Protein AF-A0A2P6W964-F1 (afdb_monomer)

Solvent-accessible surface area (backbone atoms only — not comparable to full-atom values): 14198 Å² total; per-residue (Å²): 137,86,79,84,77,81,80,78,82,79,74,55,67,74,56,48,31,50,53,52,47,50,47,45,50,54,47,25,65,76,62,70,59,80,57,89,77,54,45,69,41,68,36,82,82,47,58,72,90,39,41,62,46,65,44,69,51,98,89,35,81,79,58,38,33,42,33,34,16,68,45,33,78,74,48,56,69,71,51,39,47,53,50,42,45,38,39,50,50,47,49,29,36,70,64,74,40,47,54,60,47,38,38,75,55,20,66,30,47,76,69,56,41,57,55,48,56,72,29,36,43,81,90,41,59,63,40,32,53,6,48,38,45,44,54,40,41,63,78,48,79,66,90,70,93,75,83,60,72,66,38,19,54,55,38,50,54,51,41,46,75,72,69,50,56,66,68,75,39,58,42,50,60,59,66,60,58,48,50,49,53,52,52,36,57,65,44,60,78,48,72,51,74,59,93,56,32,27,36,39,32,28,36,46,88,93,36,81,47,77,49,77,38,78,79,35,53,76,67,47,56,51,45,55,60,51,56,49,64,37,77,66,46,44,50,52,48,52,50,49,51,60,52,52,61,58,69,74,73,118

Radius of gyration: 22.17 Å; Cα contacts (8 Å, |Δi|>4): 295; chains: 1; bounding box: 62×43×63 Å

Secondary structure (DSSP, 8-state):
------------HHHHHHHHHHHHHHHHHHTT---TT-EEEE-TTS-TT--EEEE--TT-SS--EEEE-HHHHHS-HHHHHHHHHHHHHHHHHHHT-HHHHHHHHH---HHHHHHHHHH--TT-HHHHHHHHHHHHHHHS----S-S-HHHHHHHHHHHHHHT--HHHHT---HHHHHHHHHHHHT-EEEEEEETTEEEEEEEETTEEEEEEEET--HHHHHHHHHHTTSHHHHHHHHHHHHHHHHHT--

Nearest PDB structures (foldseek):
  8yax-assembly1_B  TM=6.215E-01  e=8.176E+00  Severe acute respiratory syndrome coronavirus 2
  3qtt-assembly1_A  TM=2.183E-01  e=2.083E+00  Francisella tularensis subsp. tularensis

Foldseek 3Di:
DDDDDPPPPDDDQVVVQVVLVVLLVVLCVVQVLPCPQEAEGEDQPPDLLDAWDWDDPPVDLSHIYIYGYPNLVVDDPLLVNLSSQLNSCLNCLSNVNNLVSLCPFAVADPVVSVLLNVLSPVVNVLSNQLSSCCLSCLVPVDDPPHGDVVSVVVNVVVCVVVPDDVNNRRHGPVVVVLCVQVVLVPQWPDWDDDDQWIWTWGGHPNHIDIDIDGNDYPVVVVVVSVVCVDPVNVVVVVVVVVVVVVVVVD

pLDDT: mean 73.01, std 19.16, range [28.19, 95.69]

Sequence (250 aa):
MFGSHSFGFQLEPDVREAVAREKLSEVSEEYGLDLDDVNIEFDSSLPYNVLGRTSVPRYSHDEITVSVGDKFFEMGDRQQYKTMLHECIHVKQFRDEIDEWLEDEFNASNEFIREVEKSSNPLYRKDIEGITEVLTDTILPFDVGTGYPYEKRRKDAELEAKGFDVESELVQDIEDEFDKLVGNYKNIYSSFEIGSLYIENGEFDGKDYLAIVPDGGESSVNEYLTEISSEEDYTDFLEARKSSSEKYLT

Mean predicted aligned error: 14.75 Å

Structure (mmCIF, N/CA/C/O backbone):
data_AF-A0A2P6W964-F1
#
_entry.id   AF-A0A2P6W964-F1
#
loop_
_atom_site.group_PDB
_atom_site.id
_atom_site.type_symbol
_atom_site.label_atom_id
_atom_site.label_alt_id
_atom_site.label_comp_id
_atom_site.label_asym_id
_atom_site.label_entity_id
_atom_site.label_seq_id
_atom_site.pdbx_PDB_ins_code
_atom_site.Cartn_x
_atom_site.Cartn_y
_atom_site.Cartn_z
_atom_site.occupancy
_atom_site.B_iso_or_equiv
_atom_site.auth_seq_id
_atom_site.auth_comp_id
_atom_site.auth_asym_id
_atom_site.auth_atom_id
_atom_site.pdbx_PDB_model_num
ATOM 1 N N . MET A 1 1 ? 45.966 10.122 -7.051 1.00 35.09 1 MET A N 1
ATOM 2 C CA . MET A 1 1 ? 44.557 10.301 -7.453 1.00 35.09 1 MET A CA 1
ATOM 3 C C . MET A 1 1 ? 43.967 8.916 -7.614 1.00 35.09 1 MET A C 1
ATOM 5 O O . MET A 1 1 ? 44.288 8.252 -8.588 1.00 35.09 1 MET A O 1
ATOM 9 N N . PHE A 1 2 ? 43.219 8.444 -6.621 1.00 33.00 2 PHE A N 1
ATOM 10 C CA . PHE A 1 2 ? 42.450 7.208 -6.738 1.00 33.00 2 PHE A CA 1
ATOM 11 C C . PHE A 1 2 ? 41.071 7.597 -7.262 1.00 33.00 2 PHE A C 1
ATOM 13 O O . PHE A 1 2 ? 40.335 8.302 -6.579 1.00 33.00 2 PHE A O 1
ATOM 20 N N . GLY A 1 3 ? 40.777 7.233 -8.509 1.00 28.19 3 GLY A N 1
ATOM 21 C CA . GLY A 1 3 ? 39.440 7.369 -9.071 1.00 28.19 3 GLY A CA 1
ATOM 22 C C . GLY A 1 3 ? 38.586 6.212 -8.573 1.00 28.19 3 GLY A C 1
ATOM 23 O O . GLY A 1 3 ? 38.860 5.064 -8.912 1.00 28.19 3 GLY A O 1
ATOM 24 N N . SER A 1 4 ? 37.571 6.511 -7.770 1.00 34.62 4 SER A N 1
ATOM 25 C CA . SER A 1 4 ? 36.509 5.580 -7.401 1.00 34.62 4 SER A CA 1
ATOM 26 C C . SER A 1 4 ? 35.737 5.184 -8.660 1.00 34.62 4 SER A C 1
ATOM 28 O O . SER A 1 4 ? 34.968 5.981 -9.195 1.00 34.62 4 SER A O 1
ATOM 30 N N . HIS A 1 5 ? 35.972 3.977 -9.169 1.00 33.31 5 HIS A N 1
ATOM 31 C CA . HIS A 1 5 ? 35.078 3.360 -10.142 1.00 33.31 5 HIS A CA 1
ATOM 32 C C . HIS A 1 5 ? 33.914 2.760 -9.355 1.00 33.31 5 HIS A C 1
ATOM 34 O O . HIS A 1 5 ? 34.066 1.728 -8.706 1.00 33.31 5 HIS A O 1
ATOM 40 N N . SER A 1 6 ? 32.778 3.455 -9.368 1.00 33.75 6 SER A N 1
ATOM 41 C CA . SER A 1 6 ? 31.486 2.852 -9.054 1.00 33.75 6 SER A CA 1
ATOM 42 C C . SER A 1 6 ? 31.217 1.797 -10.128 1.00 33.75 6 SER A C 1
ATOM 44 O O . SER A 1 6 ? 31.004 2.135 -11.292 1.00 33.75 6 SER A O 1
ATOM 46 N N . PHE A 1 7 ? 31.327 0.521 -9.766 1.00 38.38 7 PHE A N 1
ATOM 47 C CA . PHE A 1 7 ? 30.805 -0.570 -10.580 1.00 38.38 7 PHE A CA 1
ATOM 48 C C . PHE A 1 7 ? 29.292 -0.609 -10.357 1.00 38.38 7 PHE A C 1
ATOM 50 O O . PHE A 1 7 ? 28.814 -1.274 -9.444 1.00 38.38 7 PHE A O 1
ATOM 57 N N . GLY A 1 8 ? 28.544 0.137 -11.170 1.00 37.12 8 GLY A N 1
ATOM 58 C CA . GLY A 1 8 ? 27.110 -0.088 -11.311 1.00 37.12 8 GLY A CA 1
ATOM 59 C C . GLY A 1 8 ? 26.910 -1.409 -12.044 1.00 37.12 8 GLY A C 1
ATOM 60 O O . GLY A 1 8 ? 27.092 -1.468 -13.258 1.00 37.12 8 GLY A O 1
ATOM 61 N N . PHE A 1 9 ? 26.615 -2.482 -11.312 1.00 48.91 9 PHE A N 1
ATOM 62 C CA . PHE A 1 9 ? 26.139 -3.721 -11.917 1.00 48.91 9 PHE A CA 1
ATOM 63 C C . PHE A 1 9 ? 24.737 -3.452 -12.466 1.00 48.91 9 PHE A C 1
ATOM 65 O O . PHE A 1 9 ? 23.778 -3.327 -11.709 1.00 48.91 9 PHE A O 1
ATOM 72 N N . GLN A 1 10 ? 24.626 -3.308 -13.783 1.00 55.84 10 GLN A N 1
ATOM 73 C CA . GLN A 1 10 ? 23.334 -3.258 -14.450 1.00 55.84 10 GLN A CA 1
ATOM 74 C C . GLN A 1 10 ? 22.835 -4.701 -14.566 1.00 55.84 10 GLN A C 1
ATOM 76 O O . GLN A 1 10 ? 23.483 -5.527 -15.206 1.00 55.84 10 GLN A O 1
ATOM 81 N N . LEU A 1 11 ? 21.748 -5.022 -13.866 1.00 60.12 11 LEU A N 1
ATOM 82 C CA . LEU A 1 11 ? 21.114 -6.336 -13.952 1.00 60.12 11 LEU A CA 1
ATOM 83 C C . LEU A 1 11 ? 20.487 -6.516 -15.341 1.00 60.12 11 LEU A C 1
ATOM 85 O O . LEU A 1 11 ? 19.929 -5.570 -15.900 1.00 60.12 11 LEU A O 1
ATOM 89 N N . GLU A 1 12 ? 20.571 -7.733 -15.875 1.00 73.62 12 GLU A N 1
ATOM 90 C CA . GLU A 1 12 ? 19.860 -8.113 -17.098 1.00 73.62 12 GLU A CA 1
ATOM 91 C C . GLU A 1 12 ? 18.332 -8.024 -16.874 1.00 73.62 12 GLU A C 1
ATOM 93 O O . GLU A 1 12 ? 17.880 -8.266 -15.748 1.00 73.62 12 GLU A O 1
ATOM 98 N N . PRO A 1 13 ? 17.524 -7.701 -17.904 1.00 70.75 13 PRO A N 1
ATOM 99 C CA . PRO A 1 13 ? 16.070 -7.528 -17.779 1.00 70.75 13 PRO A CA 1
ATOM 100 C C . PRO A 1 13 ? 15.353 -8.692 -17.080 1.00 70.75 13 PRO A C 1
ATOM 102 O O . PRO A 1 13 ? 14.609 -8.460 -16.134 1.00 70.75 13 PRO A O 1
ATOM 105 N N . ASP A 1 14 ? 15.669 -9.936 -17.447 1.00 77.56 14 ASP A N 1
ATOM 106 C CA . ASP A 1 14 ? 15.055 -11.132 -16.850 1.00 77.56 14 ASP A CA 1
ATOM 107 C C . ASP A 1 14 ? 15.342 -11.252 -15.339 1.00 77.56 14 ASP A C 1
ATOM 109 O O . ASP A 1 14 ? 14.519 -11.743 -14.569 1.00 77.56 14 ASP A O 1
ATOM 113 N N . VAL A 1 15 ? 16.512 -10.779 -14.889 1.00 84.56 15 VAL A N 1
ATOM 114 C CA . VAL A 1 15 ? 16.877 -10.770 -13.462 1.00 84.56 15 VAL A CA 1
ATOM 115 C C . VAL A 1 15 ? 16.119 -9.671 -12.722 1.00 84.56 15 VAL A C 1
ATOM 117 O O . VAL A 1 15 ? 15.684 -9.876 -11.594 1.00 84.56 15 VAL A O 1
ATOM 120 N N . ARG A 1 16 ? 15.935 -8.510 -13.355 1.00 85.25 16 ARG A N 1
ATOM 121 C CA . ARG A 1 16 ? 15.155 -7.397 -12.795 1.00 85.25 16 ARG A CA 1
ATOM 122 C C . ARG A 1 16 ? 13.692 -7.767 -12.616 1.00 85.25 16 ARG A C 1
ATOM 124 O O . ARG A 1 16 ? 13.126 -7.488 -11.566 1.00 85.25 16 ARG A O 1
ATOM 131 N N . GLU A 1 17 ? 13.105 -8.433 -13.602 1.00 87.19 17 GLU A N 1
ATOM 132 C CA . GLU A 1 17 ? 11.738 -8.943 -13.502 1.00 87.19 17 GLU A CA 1
ATOM 133 C C . GLU A 1 17 ? 11.598 -9.987 -12.395 1.00 87.19 17 GLU A C 1
ATOM 135 O O . GLU A 1 17 ? 10.629 -9.939 -11.643 1.00 87.19 17 GLU A O 1
ATOM 140 N N . ALA A 1 18 ? 12.579 -10.882 -12.235 1.00 86.75 18 ALA A N 1
ATOM 141 C CA . ALA A 1 18 ? 12.581 -11.847 -11.139 1.00 86.75 18 ALA A CA 1
ATOM 142 C C . ALA A 1 18 ? 12.627 -11.165 -9.760 1.00 86.75 18 ALA A C 1
ATOM 144 O O . ALA A 1 18 ? 11.821 -11.501 -8.900 1.00 86.75 18 ALA A O 1
ATOM 145 N N . VAL A 1 19 ? 13.505 -10.171 -9.572 1.00 87.12 19 VAL A N 1
ATOM 146 C CA . VAL A 1 19 ? 13.596 -9.390 -8.321 1.00 87.12 19 VAL A CA 1
ATOM 147 C C . VAL A 1 19 ? 12.302 -8.621 -8.047 1.00 87.12 19 VAL A C 1
ATOM 149 O O . VAL A 1 19 ? 11.821 -8.590 -6.918 1.00 87.12 19 VAL A O 1
ATOM 152 N N . ALA A 1 20 ? 11.715 -8.005 -9.073 1.00 89.69 20 ALA A N 1
ATOM 153 C CA . ALA A 1 20 ? 10.451 -7.293 -8.930 1.00 89.69 20 ALA A CA 1
ATOM 154 C C . ALA A 1 20 ? 9.313 -8.254 -8.546 1.00 89.69 20 ALA A C 1
ATOM 156 O O . ALA A 1 20 ? 8.517 -7.936 -7.668 1.00 89.69 20 ALA A O 1
ATOM 157 N N . ARG A 1 21 ? 9.272 -9.448 -9.152 1.00 91.62 21 ARG A N 1
ATOM 158 C CA . ARG A 1 21 ? 8.294 -10.497 -8.840 1.00 91.62 21 ARG A CA 1
ATOM 159 C C . ARG A 1 21 ? 8.455 -11.052 -7.428 1.00 91.62 21 ARG A C 1
ATOM 161 O O . ARG A 1 21 ? 7.454 -11.268 -6.762 1.00 91.62 21 ARG A O 1
ATOM 168 N N . GLU A 1 22 ? 9.687 -11.252 -6.971 1.00 88.94 22 GLU A N 1
ATOM 169 C CA . GLU A 1 22 ? 9.973 -11.634 -5.584 1.00 88.94 22 GLU A CA 1
ATOM 170 C C . GLU A 1 22 ? 9.447 -10.568 -4.617 1.00 88.94 22 GLU A C 1
ATOM 172 O O . GLU A 1 22 ? 8.697 -10.890 -3.703 1.00 88.94 22 GLU A O 1
ATOM 177 N N . LYS A 1 23 ? 9.723 -9.285 -4.888 1.00 90.06 23 LYS A N 1
ATOM 178 C CA . LYS A 1 23 ? 9.223 -8.177 -4.062 1.00 90.06 23 LYS A CA 1
ATOM 179 C C . LYS A 1 23 ? 7.693 -8.089 -4.045 1.00 90.06 23 LYS A C 1
ATOM 181 O O . LYS A 1 23 ? 7.122 -7.781 -3.006 1.00 90.06 23 LYS A O 1
ATOM 186 N N . LEU A 1 24 ? 7.042 -8.344 -5.183 1.00 93.00 24 LEU A N 1
ATOM 187 C CA . LEU A 1 24 ? 5.583 -8.424 -5.281 1.00 93.00 24 LEU A CA 1
ATOM 188 C C . LEU A 1 24 ? 5.034 -9.564 -4.414 1.00 93.00 24 LEU A C 1
ATOM 190 O O . LEU A 1 24 ? 4.089 -9.330 -3.673 1.00 93.00 24 LEU A O 1
ATOM 194 N N . SER A 1 25 ? 5.639 -10.756 -4.480 1.00 90.06 25 SER A N 1
ATOM 195 C CA . SER A 1 25 ? 5.246 -11.918 -3.664 1.00 90.06 25 SER A CA 1
ATOM 196 C C . SER A 1 25 ? 5.378 -11.615 -2.176 1.00 90.06 25 SER A C 1
ATOM 198 O O . SER A 1 25 ? 4.418 -11.785 -1.440 1.00 90.06 25 SER A O 1
ATOM 200 N N . GLU A 1 26 ? 6.530 -11.085 -1.747 1.00 87.56 26 GLU A N 1
ATOM 201 C CA . GLU A 1 26 ? 6.779 -10.728 -0.344 1.00 87.56 26 GLU A CA 1
ATOM 202 C C . GLU A 1 26 ? 5.720 -9.755 0.193 1.00 87.56 26 GLU A C 1
ATOM 204 O O . GLU A 1 26 ? 5.122 -10.006 1.233 1.00 87.56 26 GLU A O 1
ATOM 209 N N . VAL A 1 27 ? 5.456 -8.667 -0.540 1.00 89.62 27 VAL A N 1
ATOM 210 C CA . VAL A 1 27 ? 4.445 -7.669 -0.155 1.00 89.62 27 VAL A CA 1
ATOM 211 C C . VAL A 1 27 ? 3.042 -8.266 -0.181 1.00 89.62 27 VAL A C 1
ATOM 213 O O . VAL A 1 27 ? 2.247 -8.013 0.720 1.00 89.62 27 VAL A O 1
ATOM 216 N N . SER A 1 28 ? 2.723 -9.056 -1.206 1.00 90.75 28 SER A N 1
ATOM 217 C CA . SER A 1 28 ? 1.404 -9.669 -1.336 1.00 90.75 28 SER A CA 1
ATOM 218 C C . SER A 1 28 ? 1.117 -10.653 -0.207 1.00 90.75 28 SER A C 1
ATOM 220 O O . SER A 1 28 ? -0.014 -10.705 0.264 1.00 90.75 28 SER A O 1
ATOM 222 N N . GLU A 1 29 ? 2.117 -11.424 0.216 1.00 88.81 29 GLU A N 1
ATOM 223 C CA . GLU A 1 29 ? 2.016 -12.370 1.328 1.00 88.81 29 GLU A CA 1
ATOM 224 C C . GLU A 1 29 ? 1.945 -11.655 2.683 1.00 88.81 29 GLU A C 1
ATOM 226 O O . GLU A 1 29 ? 1.166 -12.060 3.540 1.00 88.81 29 GLU A O 1
ATOM 231 N N . GLU A 1 30 ? 2.736 -10.596 2.890 1.00 85.19 30 GLU A N 1
ATOM 232 C CA . GLU A 1 30 ? 2.778 -9.873 4.169 1.00 85.19 30 GLU A CA 1
ATOM 233 C C . GLU A 1 30 ? 1.468 -9.139 4.481 1.00 85.19 30 GLU A C 1
ATOM 235 O O . GLU A 1 30 ? 1.083 -9.077 5.647 1.00 85.19 30 GLU A O 1
ATOM 240 N N . TYR A 1 31 ? 0.789 -8.618 3.455 1.00 86.94 31 TYR A N 1
ATOM 241 C CA . TYR A 1 31 ? -0.432 -7.816 3.597 1.00 86.94 31 TYR A CA 1
ATOM 242 C C . TYR A 1 31 ? -1.681 -8.485 3.008 1.00 86.94 31 TYR A C 1
ATOM 244 O O . TYR A 1 31 ? -2.618 -7.772 2.662 1.00 86.94 31 TYR A O 1
ATOM 252 N N . GLY A 1 32 ? -1.676 -9.805 2.794 1.00 88.88 32 GLY A N 1
ATOM 253 C CA . GLY A 1 32 ? -2.867 -10.551 2.355 1.00 88.88 32 GLY A CA 1
ATOM 254 C C . GLY A 1 32 ? -3.504 -10.049 1.050 1.00 88.88 32 GLY A C 1
ATOM 255 O O . GLY A 1 32 ? -4.718 -10.083 0.871 1.00 88.88 32 GLY A O 1
ATOM 256 N N . LEU A 1 33 ? -2.701 -9.547 0.107 1.00 89.69 33 LEU A N 1
ATOM 257 C CA . LEU A 1 33 ? -3.225 -8.894 -1.100 1.00 89.69 33 LEU A CA 1
ATOM 258 C C . LEU A 1 33 ? -3.674 -9.883 -2.195 1.00 89.69 33 LEU A C 1
ATOM 260 O O . LEU A 1 33 ? -4.376 -9.465 -3.111 1.00 89.69 33 LEU A O 1
ATOM 264 N N . ASP A 1 34 ? -3.284 -11.160 -2.135 1.00 88.38 34 ASP A N 1
ATOM 265 C CA . ASP A 1 34 ? -3.624 -12.203 -3.129 1.00 88.38 34 ASP A CA 1
ATOM 266 C C . ASP A 1 34 ? -3.428 -11.760 -4.603 1.00 88.38 34 ASP A C 1
ATOM 268 O O . ASP A 1 34 ? -4.375 -11.639 -5.383 1.00 88.38 34 ASP A O 1
ATOM 272 N N . LEU A 1 35 ? -2.182 -11.437 -4.985 1.00 89.62 35 LEU A N 1
ATOM 273 C CA . LEU A 1 35 ? -1.830 -10.847 -6.292 1.00 89.62 35 LEU A CA 1
ATOM 274 C C . LEU A 1 35 ? -1.067 -11.798 -7.235 1.00 89.62 35 LEU A C 1
ATOM 276 O O . LEU A 1 35 ? -0.319 -11.345 -8.108 1.00 89.62 35 LEU A O 1
ATOM 280 N N . ASP A 1 36 ? -1.266 -13.111 -7.101 1.00 84.56 36 ASP A N 1
ATOM 281 C CA . ASP A 1 36 ? -0.575 -14.148 -7.891 1.00 84.56 36 ASP A CA 1
ATOM 282 C C . ASP A 1 36 ? -0.808 -14.040 -9.410 1.00 84.56 36 ASP A C 1
ATOM 284 O O . ASP A 1 36 ? -0.001 -14.504 -10.225 1.00 84.56 36 ASP A O 1
ATOM 288 N N . ASP A 1 37 ? -1.925 -13.437 -9.806 1.00 87.56 37 ASP A N 1
ATOM 289 C CA . ASP A 1 37 ? -2.366 -13.287 -11.189 1.00 87.56 37 ASP A CA 1
ATOM 290 C C . ASP A 1 37 ? -1.943 -11.950 -11.831 1.00 87.56 37 ASP A C 1
ATOM 292 O O . ASP A 1 37 ? -2.166 -11.738 -13.027 1.00 87.56 37 ASP A O 1
ATOM 296 N N . VAL A 1 38 ? -1.297 -11.058 -11.073 1.00 90.25 38 VAL A N 1
ATOM 297 C CA . VAL A 1 38 ? -0.831 -9.756 -11.562 1.00 90.25 38 VAL A CA 1
ATOM 298 C C . VAL A 1 38 ? 0.402 -9.920 -12.450 1.00 90.25 38 VAL A C 1
ATOM 300 O O . VAL A 1 38 ? 1.384 -10.598 -12.126 1.00 90.25 38 VAL A O 1
ATOM 303 N N . ASN A 1 39 ? 0.389 -9.238 -13.596 1.00 91.06 39 ASN A N 1
ATOM 304 C CA . ASN A 1 39 ? 1.562 -9.177 -14.456 1.00 91.06 39 ASN A CA 1
ATOM 305 C C . ASN A 1 39 ? 2.577 -8.196 -13.872 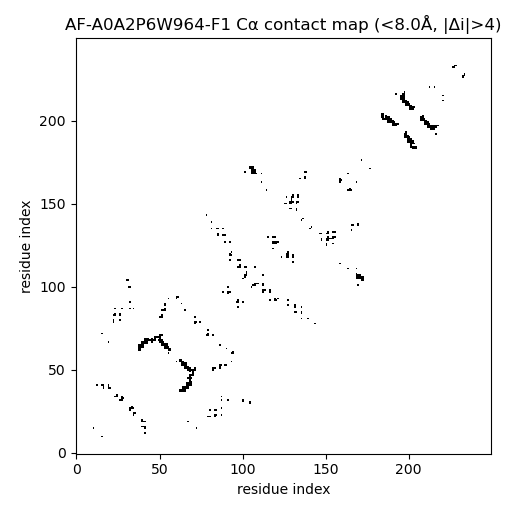1.00 91.06 39 ASN A C 1
ATOM 307 O O . ASN A 1 39 ? 2.239 -7.056 -13.564 1.00 91.06 39 ASN A O 1
ATOM 311 N N . ILE A 1 40 ? 3.838 -8.608 -13.796 1.00 91.69 40 ILE A N 1
ATOM 312 C CA . ILE A 1 40 ? 4.941 -7.732 -13.413 1.00 91.69 40 ILE A CA 1
ATOM 313 C C . ILE A 1 40 ? 5.988 -7.713 -14.513 1.00 91.69 40 ILE A C 1
ATOM 315 O O . ILE A 1 40 ? 6.351 -8.763 -15.048 1.00 91.69 40 ILE A O 1
ATOM 319 N N . GLU A 1 41 ? 6.444 -6.515 -14.860 1.00 92.75 41 GLU A N 1
ATOM 320 C CA . GLU A 1 41 ? 7.398 -6.301 -15.944 1.00 92.75 41 GLU A CA 1
ATOM 321 C C . GLU A 1 41 ? 8.405 -5.203 -15.603 1.00 92.75 41 GLU A C 1
ATOM 323 O O . GLU A 1 41 ? 8.131 -4.272 -14.836 1.00 92.75 41 GLU A O 1
ATOM 328 N N . PHE A 1 42 ? 9.574 -5.284 -16.231 1.00 91.50 42 PHE A N 1
ATOM 329 C CA . PHE A 1 42 ? 10.530 -4.190 -16.245 1.00 91.50 42 PHE A CA 1
ATOM 330 C C . PHE A 1 42 ? 10.277 -3.294 -17.467 1.00 91.50 42 PHE A C 1
ATOM 332 O O . PHE A 1 42 ? 10.424 -3.727 -18.609 1.00 91.50 42 PHE A O 1
ATOM 339 N N . ASP A 1 43 ? 9.956 -2.018 -17.238 1.00 90.56 43 ASP A N 1
ATOM 340 C CA . ASP A 1 43 ? 9.707 -1.036 -18.300 1.00 90.56 43 ASP A CA 1
ATOM 341 C C . ASP A 1 43 ? 10.775 0.068 -18.283 1.00 90.56 43 ASP A C 1
ATOM 343 O O . ASP A 1 43 ? 10.650 1.102 -17.619 1.00 90.56 43 ASP A O 1
ATOM 347 N N . SER A 1 44 ? 11.828 -0.115 -19.087 1.00 85.69 44 SER A N 1
ATOM 348 C CA . SER A 1 44 ? 12.894 0.884 -19.261 1.00 85.69 44 SER A CA 1
ATOM 349 C C . SER A 1 44 ? 12.431 2.177 -19.949 1.00 85.69 44 SER A C 1
ATOM 351 O O . SER A 1 44 ? 13.220 3.107 -20.109 1.00 85.69 44 SER A O 1
ATOM 353 N N . SER A 1 45 ? 11.194 2.233 -20.456 1.00 88.69 45 SER A N 1
ATOM 354 C CA . SER A 1 45 ? 10.631 3.432 -21.085 1.00 88.69 45 SER A CA 1
ATOM 355 C C . SER A 1 45 ? 9.955 4.373 -20.086 1.00 88.69 45 SER A C 1
ATOM 357 O O . SER A 1 45 ? 9.647 5.518 -20.443 1.00 88.69 45 SER A O 1
ATOM 359 N N . LEU A 1 46 ? 9.752 3.929 -18.839 1.00 85.00 46 LEU A N 1
ATOM 360 C CA . LEU A 1 46 ? 9.243 4.785 -17.777 1.00 85.00 46 LEU A CA 1
ATOM 361 C C . LEU A 1 46 ? 10.159 6.005 -17.587 1.00 85.00 46 LEU A C 1
ATOM 363 O O . LEU A 1 46 ? 11.387 5.885 -17.636 1.00 85.00 46 LEU A O 1
ATOM 367 N N . PRO A 1 47 ? 9.593 7.206 -17.360 1.00 84.19 47 PRO A N 1
ATOM 368 C CA . PRO A 1 47 ? 10.399 8.356 -16.981 1.00 84.19 47 PRO A CA 1
ATOM 369 C C . PRO A 1 47 ? 11.257 8.002 -15.767 1.00 84.19 47 PRO A C 1
ATOM 371 O O . PRO A 1 47 ? 10.754 7.415 -14.820 1.00 84.19 47 PRO A O 1
ATOM 374 N N . TYR A 1 48 ? 12.531 8.397 -15.759 1.00 75.88 48 TYR A N 1
ATOM 375 C CA . TYR A 1 48 ? 13.485 7.984 -14.718 1.00 75.88 48 TYR A CA 1
ATOM 376 C C . TYR A 1 48 ? 13.024 8.281 -13.276 1.00 75.88 48 TYR A C 1
ATOM 378 O O . TYR A 1 48 ? 13.455 7.639 -12.330 1.00 75.88 48 TYR A O 1
ATOM 386 N N . ASN A 1 49 ? 12.144 9.263 -13.071 1.00 76.06 49 ASN A N 1
ATOM 387 C CA . ASN A 1 49 ? 11.591 9.589 -11.757 1.00 76.06 49 ASN A CA 1
ATOM 388 C C . ASN A 1 49 ? 10.370 8.744 -11.345 1.00 76.06 49 ASN A C 1
ATOM 390 O O . ASN A 1 49 ? 9.891 8.933 -10.230 1.00 76.06 49 ASN A O 1
ATOM 394 N N . VAL A 1 50 ? 9.867 7.877 -12.221 1.00 79.31 50 VAL A N 1
ATOM 395 C CA . VAL A 1 50 ? 8.750 6.957 -11.985 1.00 79.31 50 VAL A CA 1
ATOM 396 C C . VAL A 1 50 ? 9.331 5.612 -11.559 1.00 79.31 50 VAL A C 1
ATOM 398 O O . VAL A 1 50 ? 10.110 5.011 -12.296 1.00 79.31 50 VAL A O 1
ATOM 401 N N . LEU A 1 51 ? 8.996 5.188 -10.341 1.00 84.88 51 LEU A N 1
ATOM 402 C CA . LEU A 1 51 ? 9.531 3.968 -9.732 1.00 84.88 51 LEU A CA 1
ATOM 403 C C . LEU A 1 51 ? 8.717 2.741 -10.143 1.00 84.88 51 LEU A C 1
ATOM 405 O O . LEU A 1 51 ? 9.284 1.750 -10.596 1.00 84.88 51 LEU A O 1
ATOM 409 N N . GLY A 1 52 ? 7.398 2.863 -10.033 1.00 86.56 52 GLY A N 1
ATOM 410 C CA . GLY A 1 52 ? 6.408 1.887 -10.449 1.00 86.56 52 GLY A CA 1
ATOM 411 C C . GLY A 1 52 ? 5.277 2.561 -11.221 1.00 86.56 52 GLY A C 1
ATOM 412 O O . GLY A 1 52 ? 5.155 3.792 -11.249 1.00 86.56 52 GLY A O 1
ATOM 413 N N . ARG A 1 53 ? 4.500 1.745 -11.927 1.00 89.88 53 ARG A N 1
ATOM 414 C CA . ARG A 1 53 ? 3.239 2.141 -12.544 1.00 89.88 53 ARG A CA 1
ATOM 415 C C . ARG A 1 53 ? 2.320 0.937 -12.647 1.00 89.88 53 ARG A C 1
ATOM 417 O O . ARG A 1 53 ? 2.570 0.039 -13.450 1.00 89.88 53 ARG A O 1
ATOM 424 N N . THR A 1 54 ? 1.182 1.024 -11.986 1.00 90.69 54 THR A N 1
ATOM 425 C CA . THR A 1 54 ? 0.068 0.105 -12.196 1.00 90.69 54 THR A CA 1
ATOM 426 C C . THR A 1 54 ? -0.772 0.551 -13.393 1.00 90.69 54 THR A C 1
ATOM 428 O O . THR A 1 54 ? -1.132 1.722 -13.539 1.00 90.69 54 THR A O 1
ATOM 431 N N . SER A 1 55 ? -1.038 -0.376 -14.311 1.00 87.31 55 SER A N 1
ATOM 432 C CA . SER A 1 55 ? -1.721 -0.121 -15.579 1.00 87.31 55 SER A CA 1
ATOM 433 C C . SER A 1 55 ? -2.844 -1.125 -15.797 1.00 87.31 55 SER A C 1
ATOM 435 O O . SER A 1 55 ? -2.625 -2.330 -15.726 1.00 87.31 55 SER A O 1
ATOM 437 N N . VAL A 1 56 ? -4.026 -0.614 -16.143 1.00 83.25 56 VAL A N 1
ATOM 438 C CA . VAL A 1 56 ? -5.189 -1.425 -16.520 1.00 83.25 56 VAL A CA 1
ATOM 439 C C . VAL A 1 56 ? -5.454 -1.247 -18.020 1.00 83.25 56 VAL A C 1
ATOM 441 O O . VAL A 1 56 ? -5.626 -0.111 -18.490 1.00 83.25 56 VAL A O 1
ATOM 444 N N . PRO A 1 57 ? -5.483 -2.325 -18.817 1.00 75.06 57 PRO A N 1
ATOM 445 C CA . PRO A 1 57 ? -5.881 -2.274 -20.212 1.00 75.06 57 PRO A CA 1
ATOM 446 C C . PRO A 1 57 ? -7.296 -1.712 -20.356 1.00 75.06 57 PRO A C 1
ATOM 448 O O . PRO A 1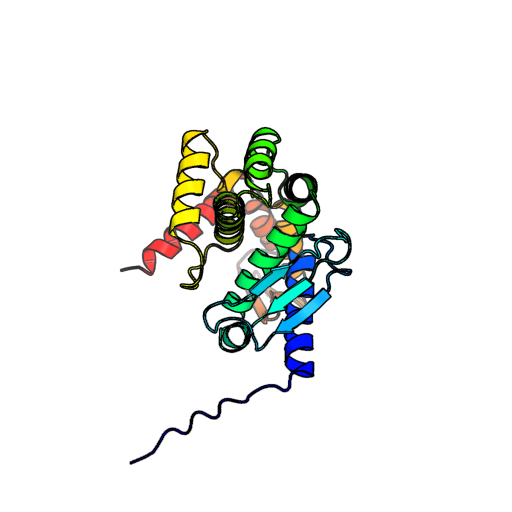 57 ? -8.226 -2.105 -19.664 1.00 75.06 57 PRO A O 1
ATOM 451 N N . ARG A 1 58 ? -7.516 -0.844 -21.351 1.00 63.12 58 ARG A N 1
ATOM 452 C CA . ARG A 1 58 ? -8.836 -0.218 -21.596 1.00 63.12 58 ARG A CA 1
ATOM 453 C C . ARG A 1 58 ? -9.997 -1.198 -21.832 1.00 63.12 58 ARG A C 1
ATOM 455 O O . ARG A 1 58 ? -11.142 -0.755 -21.864 1.00 63.12 58 ARG A O 1
ATOM 462 N N . TYR A 1 59 ? -9.711 -2.474 -22.085 1.00 57.78 59 TYR A N 1
ATOM 463 C CA . TYR A 1 59 ? -10.693 -3.487 -22.479 1.00 57.78 59 TYR A CA 1
ATOM 464 C C . TYR A 1 59 ? -10.621 -4.778 -21.648 1.00 57.78 59 TYR A C 1
ATOM 466 O O . TYR A 1 59 ? -11.340 -5.718 -21.972 1.00 57.78 59 TYR A O 1
ATOM 474 N N . SER A 1 60 ? -9.781 -4.829 -20.609 1.00 63.69 60 SER A N 1
ATOM 475 C CA . SER A 1 60 ? -9.662 -5.965 -19.691 1.00 63.69 60 SER A CA 1
ATOM 476 C C . SER A 1 60 ? -9.387 -5.421 -18.294 1.00 63.69 60 SER A C 1
ATOM 478 O O . SER A 1 60 ? -8.380 -4.742 -18.108 1.00 63.69 60 SER A O 1
ATOM 480 N N . HIS A 1 61 ? -10.296 -5.669 -17.349 1.00 58.31 61 HIS A N 1
ATOM 481 C CA . HIS A 1 61 ? -10.062 -5.363 -15.931 1.00 58.31 61 HIS A CA 1
ATOM 482 C C . HIS A 1 61 ? -9.278 -6.495 -15.247 1.00 58.31 61 HIS A C 1
ATOM 484 O O . HIS A 1 61 ? -8.709 -6.286 -14.184 1.00 58.31 61 HIS A O 1
ATOM 490 N N . ASP A 1 62 ? -9.188 -7.654 -15.907 1.00 62.41 62 ASP A N 1
ATOM 491 C CA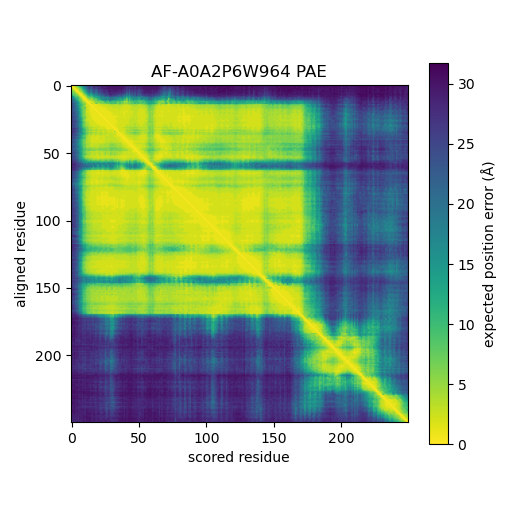 . ASP A 1 62 ? -8.597 -8.871 -15.349 1.00 62.41 62 ASP A CA 1
ATOM 492 C C . ASP A 1 62 ? -7.070 -8.908 -15.552 1.00 62.41 62 ASP A C 1
ATOM 494 O O . ASP A 1 62 ? -6.356 -9.615 -14.852 1.00 62.41 62 ASP A O 1
ATOM 498 N N . GLU A 1 63 ? -6.539 -8.132 -16.504 1.00 80.56 63 GLU A N 1
ATOM 499 C CA . GLU A 1 63 ? -5.109 -8.117 -16.838 1.00 80.56 63 GLU A CA 1
ATOM 500 C C . GLU A 1 63 ? -4.438 -6.842 -16.318 1.00 80.56 63 GLU A C 1
ATOM 502 O O . GLU A 1 63 ? -4.103 -5.948 -17.091 1.00 80.56 63 GLU A O 1
ATOM 507 N N . ILE A 1 64 ? -4.247 -6.731 -15.005 1.00 89.62 64 ILE A N 1
ATOM 508 C CA . ILE A 1 64 ? -3.506 -5.607 -14.416 1.00 89.62 64 ILE A CA 1
ATOM 509 C C . ILE A 1 64 ? -2.000 -5.868 -14.529 1.00 89.62 64 ILE A C 1
ATOM 511 O O . ILE A 1 64 ? -1.527 -6.981 -14.284 1.00 89.62 64 ILE A O 1
ATOM 515 N N . THR A 1 65 ? -1.247 -4.834 -14.907 1.00 92.19 65 THR A N 1
ATOM 516 C CA . THR A 1 65 ? 0.218 -4.881 -14.998 1.00 92.19 65 THR A CA 1
ATOM 517 C C . THR A 1 65 ? 0.851 -3.858 -14.066 1.00 92.19 65 THR A C 1
ATOM 519 O O . THR A 1 65 ? 0.547 -2.667 -14.157 1.00 92.19 65 THR A O 1
ATOM 522 N N . VAL A 1 66 ? 1.790 -4.305 -13.236 1.00 93.50 66 VAL A N 1
ATOM 523 C CA . VAL A 1 66 ? 2.718 -3.462 -12.479 1.00 93.50 66 VAL A CA 1
ATOM 524 C C . VAL A 1 66 ? 4.038 -3.388 -13.249 1.00 93.50 66 VAL A C 1
ATOM 526 O O . VAL A 1 66 ? 4.776 -4.367 -13.353 1.00 93.50 66 VAL A O 1
ATOM 529 N N . SER A 1 67 ? 4.343 -2.221 -13.814 1.00 93.06 67 SER A N 1
ATOM 530 C CA . SER A 1 67 ? 5.623 -1.964 -14.483 1.00 93.06 67 SER A CA 1
ATOM 531 C C . SER A 1 67 ? 6.587 -1.279 -13.507 1.00 93.06 67 SER A C 1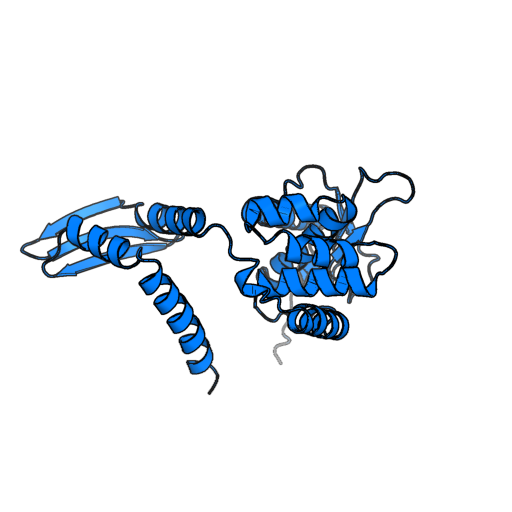
ATOM 533 O O . SER A 1 67 ? 6.225 -0.256 -12.926 1.00 93.06 67 SER A O 1
ATOM 535 N N . VAL A 1 68 ? 7.826 -1.759 -13.371 1.00 91.50 68 VAL A N 1
ATOM 536 C CA . VAL A 1 68 ? 8.884 -1.082 -12.587 1.00 91.50 68 VAL A CA 1
ATOM 537 C C . VAL A 1 68 ? 9.973 -0.494 -13.486 1.00 91.50 68 VAL A C 1
ATOM 539 O O . VAL A 1 68 ? 10.358 -1.087 -14.495 1.00 91.50 68 VAL A O 1
ATOM 542 N N . GLY A 1 69 ? 10.462 0.698 -13.139 1.00 89.44 69 GLY A N 1
ATOM 543 C CA . GLY A 1 69 ? 11.471 1.433 -13.911 1.00 89.44 69 GLY A CA 1
ATOM 544 C C . GLY A 1 69 ? 12.903 1.211 -13.416 1.00 89.44 69 GLY A C 1
ATOM 545 O O . GLY A 1 69 ? 13.132 0.613 -12.369 1.00 89.44 69 GLY A O 1
ATOM 546 N N . ASP A 1 70 ? 13.898 1.753 -14.128 1.00 86.62 70 ASP A N 1
ATOM 547 C CA . ASP A 1 70 ? 15.318 1.629 -13.741 1.00 86.62 70 ASP A CA 1
ATOM 548 C C . ASP A 1 70 ? 15.591 2.103 -12.307 1.00 86.62 70 ASP A C 1
ATOM 550 O O . ASP A 1 70 ? 16.312 1.446 -11.556 1.00 86.62 70 ASP A O 1
ATOM 554 N N . LYS A 1 71 ? 14.974 3.222 -11.912 1.00 84.75 71 LYS A N 1
ATOM 555 C CA . LYS A 1 71 ? 15.199 3.839 -10.605 1.00 84.75 71 LYS A CA 1
ATOM 556 C C . LYS A 1 71 ? 14.734 2.959 -9.443 1.00 84.75 71 LYS A C 1
ATOM 558 O O . LYS A 1 71 ? 15.324 3.063 -8.377 1.00 84.75 71 LYS A O 1
ATOM 563 N N . PHE A 1 72 ? 13.759 2.068 -9.642 1.00 86.38 72 PHE A N 1
ATOM 564 C CA . PHE A 1 72 ? 13.354 1.088 -8.627 1.00 86.38 72 PHE A CA 1
ATOM 565 C C . PHE A 1 72 ? 14.557 0.258 -8.152 1.00 86.38 72 PHE A C 1
ATOM 567 O O . PHE A 1 72 ? 14.834 0.187 -6.959 1.00 86.38 72 PHE A O 1
ATOM 574 N N . PHE A 1 73 ? 15.356 -0.256 -9.091 1.00 83.88 73 PHE A N 1
ATOM 575 C CA . PHE A 1 73 ? 16.523 -1.100 -8.801 1.00 83.88 73 PHE A CA 1
ATOM 576 C C . PHE A 1 73 ? 17.747 -0.329 -8.288 1.00 83.88 73 PHE A C 1
ATOM 578 O O . PHE A 1 73 ? 18.717 -0.937 -7.843 1.00 83.88 73 PHE A O 1
ATOM 585 N N . GLU A 1 74 ? 17.738 1.001 -8.374 1.00 82.56 74 GLU A N 1
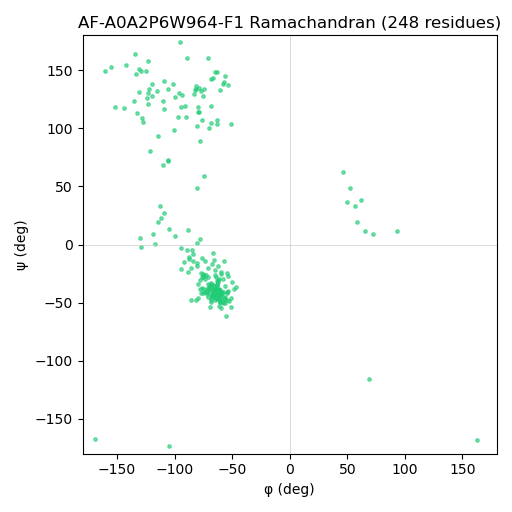ATOM 586 C CA . GLU A 1 74 ? 18.794 1.856 -7.818 1.00 82.56 74 GLU A CA 1
ATOM 587 C C . GLU A 1 74 ? 18.535 2.217 -6.347 1.00 82.56 74 GLU A C 1
ATOM 589 O O . GLU A 1 74 ? 19.420 2.746 -5.669 1.00 82.56 74 GLU A O 1
ATOM 594 N N . MET A 1 75 ? 17.323 1.958 -5.850 1.00 75.69 75 MET A N 1
ATOM 595 C CA . MET A 1 75 ? 16.924 2.235 -4.474 1.00 75.69 75 MET A CA 1
ATOM 596 C C . MET A 1 75 ? 17.225 1.050 -3.552 1.00 75.69 75 MET A C 1
ATOM 598 O O . MET A 1 75 ? 17.397 -0.078 -4.006 1.00 75.69 75 MET A O 1
ATOM 602 N N . GLY A 1 76 ? 17.288 1.311 -2.243 1.00 76.06 76 GLY A N 1
ATOM 603 C CA . GLY A 1 76 ? 17.443 0.253 -1.245 1.00 76.06 76 GLY A CA 1
ATOM 604 C C . GLY A 1 76 ? 16.180 -0.597 -1.096 1.00 76.06 76 GLY A C 1
ATOM 605 O O . GLY A 1 76 ? 15.081 -0.160 -1.439 1.00 76.06 76 GLY A O 1
ATOM 606 N N . ASP A 1 77 ? 16.334 -1.794 -0.531 1.00 77.19 77 ASP A N 1
ATOM 607 C CA . ASP A 1 77 ? 15.252 -2.782 -0.414 1.00 77.19 77 ASP A CA 1
ATOM 608 C C . ASP A 1 77 ? 13.997 -2.222 0.257 1.00 77.19 77 ASP A C 1
ATOM 610 O O . ASP A 1 77 ? 12.892 -2.460 -0.214 1.00 77.19 77 ASP A O 1
ATOM 614 N N . ARG A 1 78 ? 14.148 -1.401 1.306 1.00 77.00 78 ARG A N 1
ATOM 615 C CA . ARG A 1 78 ? 13.009 -0.770 1.997 1.00 77.00 78 ARG A CA 1
ATOM 616 C C . ARG A 1 78 ? 12.207 0.149 1.076 1.00 77.00 78 ARG A C 1
ATOM 618 O O . ARG A 1 78 ? 10.985 0.195 1.151 1.00 77.00 78 ARG A O 1
ATOM 625 N N . GLN A 1 79 ? 12.886 0.898 0.214 1.00 79.19 79 GLN A N 1
ATOM 626 C CA . GLN A 1 79 ? 12.236 1.781 -0.749 1.00 79.19 79 GLN A CA 1
ATOM 627 C C . GLN A 1 79 ? 11.549 0.998 -1.871 1.00 79.19 79 GLN A C 1
ATOM 629 O O . GLN A 1 79 ? 10.456 1.375 -2.292 1.00 79.19 79 GLN A O 1
ATOM 634 N N . GLN A 1 80 ? 12.175 -0.084 -2.338 1.00 82.50 80 GLN A N 1
ATOM 635 C CA . GLN A 1 80 ? 11.571 -1.000 -3.306 1.00 82.50 80 GLN A CA 1
ATOM 636 C C . GLN A 1 80 ? 10.307 -1.640 -2.732 1.00 82.50 80 GLN A C 1
ATOM 638 O O . GLN A 1 80 ? 9.266 -1.616 -3.376 1.00 82.50 80 GLN A O 1
ATOM 643 N N . TYR A 1 81 ? 10.383 -2.122 -1.491 1.00 84.25 81 TYR A N 1
ATOM 644 C CA . TYR A 1 81 ? 9.274 -2.724 -0.759 1.00 84.25 81 TYR A CA 1
ATOM 645 C C . TYR A 1 81 ? 8.087 -1.762 -0.628 1.00 84.25 81 TYR A C 1
ATOM 647 O O . TYR A 1 81 ? 6.975 -2.077 -1.035 1.00 84.25 81 TYR A O 1
ATOM 655 N N . LYS A 1 82 ? 8.343 -0.524 -0.185 1.00 84.19 82 LYS A N 1
ATOM 656 C CA . LYS A 1 82 ? 7.310 0.515 -0.085 1.00 84.19 82 LYS A CA 1
ATOM 657 C C . LYS A 1 82 ? 6.708 0.908 -1.434 1.00 84.19 82 LYS A C 1
ATOM 659 O O . LYS A 1 82 ? 5.502 1.095 -1.536 1.00 84.19 82 LYS A O 1
ATOM 664 N N . THR A 1 83 ? 7.539 1.019 -2.472 1.00 89.44 83 THR A N 1
ATOM 665 C CA . THR A 1 83 ? 7.049 1.275 -3.835 1.00 89.44 83 THR A CA 1
ATOM 666 C C . THR A 1 83 ? 6.149 0.136 -4.300 1.00 89.44 83 THR A C 1
ATOM 668 O O . THR A 1 83 ? 5.117 0.384 -4.907 1.00 89.44 83 THR A O 1
ATOM 671 N N . MET A 1 84 ? 6.522 -1.109 -4.007 1.00 92.81 84 MET A N 1
ATOM 672 C CA . MET A 1 84 ? 5.728 -2.266 -4.389 1.00 92.81 84 MET A CA 1
ATOM 673 C C . MET A 1 84 ? 4.381 -2.285 -3.661 1.00 92.81 84 MET A C 1
ATOM 675 O O . MET A 1 84 ? 3.365 -2.456 -4.325 1.00 92.81 84 MET A O 1
ATOM 679 N N . LEU A 1 85 ? 4.344 -2.003 -2.352 1.00 93.25 85 LEU A N 1
ATOM 680 C CA . LEU A 1 85 ? 3.086 -1.848 -1.608 1.00 93.25 85 LEU A CA 1
ATOM 681 C C . LEU A 1 85 ? 2.181 -0.774 -2.226 1.00 93.25 85 LEU A C 1
ATOM 683 O O . LEU A 1 85 ? 1.000 -1.030 -2.446 1.00 93.25 85 LEU A O 1
ATOM 687 N N . HIS A 1 86 ? 2.738 0.388 -2.579 1.00 93.94 86 HIS A N 1
ATOM 688 C CA . HIS A 1 86 ? 1.992 1.461 -3.249 1.00 93.94 86 HIS A CA 1
ATOM 689 C C . HIS A 1 86 ? 1.329 0.980 -4.544 1.00 93.94 86 HIS A C 1
ATOM 691 O O . HIS A 1 86 ? 0.148 1.232 -4.777 1.00 93.94 86 HIS A O 1
ATOM 697 N N . GLU A 1 87 ? 2.071 0.265 -5.391 1.00 94.56 87 GLU A N 1
ATOM 698 C CA . GLU A 1 87 ? 1.516 -0.283 -6.631 1.00 94.56 87 GLU A CA 1
ATOM 699 C C . GLU A 1 87 ? 0.492 -1.398 -6.366 1.00 94.56 87 GLU A C 1
ATOM 701 O O . GLU A 1 87 ? -0.531 -1.458 -7.041 1.00 94.56 87 GLU A O 1
ATOM 706 N N . CYS A 1 88 ? 0.690 -2.238 -5.348 1.00 94.88 88 CYS A N 1
ATOM 707 C CA . CYS A 1 88 ? -0.276 -3.273 -4.970 1.00 94.88 88 CYS A CA 1
ATOM 708 C C . CYS A 1 88 ? -1.611 -2.688 -4.490 1.00 94.88 88 CYS A C 1
ATOM 710 O O . CYS A 1 88 ? -2.676 -3.197 -4.841 1.00 94.88 88 CYS A O 1
ATOM 712 N N . ILE A 1 89 ? -1.576 -1.580 -3.747 1.00 95.00 89 ILE A N 1
ATOM 713 C CA . ILE A 1 89 ? -2.788 -0.865 -3.330 1.00 95.00 89 ILE A CA 1
ATOM 714 C C . ILE A 1 89 ? -3.539 -0.325 -4.556 1.00 95.00 89 ILE A C 1
ATOM 716 O O . ILE A 1 89 ? -4.764 -0.437 -4.619 1.00 95.00 89 ILE A O 1
ATOM 720 N N . HIS A 1 90 ? -2.829 0.181 -5.574 1.00 93.81 90 HIS A N 1
ATOM 721 C CA . HIS A 1 90 ? -3.456 0.544 -6.854 1.00 93.81 90 HIS A CA 1
ATOM 722 C C . HIS A 1 90 ? -4.123 -0.656 -7.529 1.00 93.81 90 HIS A C 1
ATOM 724 O O . HIS A 1 90 ? -5.208 -0.502 -8.086 1.00 93.81 90 HIS A O 1
ATOM 730 N N . VAL A 1 91 ? -3.524 -1.853 -7.472 1.00 93.00 91 VAL A N 1
ATOM 731 C CA . VAL A 1 91 ? -4.158 -3.075 -7.997 1.00 93.00 91 VAL A CA 1
ATOM 732 C C . VAL A 1 91 ? -5.503 -3.314 -7.308 1.00 93.00 91 VAL A C 1
ATOM 734 O O . VAL A 1 91 ? -6.509 -3.444 -8.005 1.00 93.00 91 VAL A O 1
ATOM 737 N N . LYS A 1 92 ? -5.555 -3.279 -5.970 1.00 93.38 92 LYS A N 1
ATOM 738 C CA . LYS A 1 92 ? -6.810 -3.439 -5.210 1.00 93.38 92 LYS A CA 1
ATOM 739 C C . LYS A 1 92 ? -7.851 -2.379 -5.555 1.00 93.38 92 LYS A C 1
ATOM 741 O O . LYS A 1 92 ? -9.010 -2.703 -5.801 1.00 93.38 92 LYS A O 1
ATOM 746 N N . GLN A 1 93 ? -7.442 -1.119 -5.676 1.00 92.31 93 GLN A N 1
ATOM 747 C CA . GLN A 1 93 ? -8.339 -0.033 -6.088 1.00 92.31 93 GLN A CA 1
ATOM 748 C C . GLN A 1 93 ? -8.875 -0.212 -7.511 1.00 92.31 93 GLN A C 1
ATOM 750 O O . GLN A 1 93 ? -10.025 0.120 -7.785 1.00 92.31 93 GLN A O 1
ATOM 755 N N . PHE A 1 94 ? -8.060 -0.724 -8.434 1.00 90.38 94 PHE A N 1
ATOM 756 C CA . PHE A 1 94 ? -8.475 -0.960 -9.815 1.00 90.38 94 PHE A CA 1
ATOM 757 C C . PHE A 1 94 ? -9.347 -2.201 -9.997 1.00 90.38 94 PHE A C 1
ATOM 759 O O . PHE A 1 94 ? -10.111 -2.240 -10.965 1.00 90.38 94 PHE A O 1
ATOM 766 N N . ARG A 1 95 ? -9.249 -3.177 -9.090 1.00 89.44 95 ARG A N 1
ATOM 767 C CA . ARG A 1 95 ? -10.130 -4.351 -9.047 1.00 89.44 95 ARG A CA 1
ATOM 768 C C . ARG A 1 95 ? -11.444 -4.115 -8.312 1.00 89.44 95 ARG A C 1
ATOM 770 O O . ARG A 1 95 ? -12.323 -4.956 -8.433 1.00 89.44 95 ARG A O 1
ATOM 777 N N . ASP A 1 96 ? -11.599 -2.965 -7.651 1.00 90.06 96 ASP A N 1
ATOM 778 C CA . ASP A 1 96 ? -12.738 -2.703 -6.758 1.00 90.06 96 ASP A CA 1
ATOM 779 C C . ASP A 1 96 ? -12.757 -3.698 -5.577 1.00 90.06 96 ASP A C 1
ATOM 781 O O . ASP A 1 96 ? -13.806 -4.191 -5.195 1.00 90.06 96 ASP A O 1
ATOM 785 N N . GLU A 1 97 ? -11.566 -4.022 -5.052 1.00 93.06 97 GLU A N 1
ATOM 786 C CA . GLU A 1 97 ? -11.325 -4.986 -3.955 1.00 93.06 97 GLU A CA 1
ATOM 787 C C . GLU A 1 97 ? -10.674 -4.314 -2.729 1.00 93.06 97 GLU A C 1
ATOM 789 O O . GLU A 1 97 ? -10.147 -4.972 -1.831 1.00 93.06 97 GLU A O 1
ATOM 794 N N . ILE A 1 98 ? -10.587 -2.979 -2.724 1.00 94.19 98 ILE A N 1
ATOM 795 C CA . ILE A 1 98 ? -9.921 -2.241 -1.641 1.00 94.19 98 ILE A CA 1
ATOM 796 C C . ILE A 1 98 ? -10.727 -2.289 -0.339 1.00 94.19 98 ILE A C 1
ATOM 798 O O . ILE A 1 98 ? -10.151 -2.176 0.735 1.00 94.19 98 ILE A O 1
ATOM 802 N N . ASP A 1 99 ? -12.044 -2.427 -0.435 1.00 94.69 99 ASP A N 1
ATOM 803 C CA . ASP A 1 99 ? -12.961 -2.572 0.688 1.00 94.69 99 ASP A CA 1
ATOM 804 C C . ASP A 1 99 ? -12.780 -3.918 1.388 1.00 94.69 99 ASP A C 1
ATOM 806 O O . ASP A 1 99 ? -12.501 -3.920 2.584 1.00 94.69 99 ASP A O 1
ATOM 810 N N . GLU A 1 100 ? -12.848 -5.021 0.636 1.00 94.31 100 GLU A N 1
ATOM 811 C CA . GLU A 1 100 ? -12.638 -6.381 1.149 1.00 94.31 100 GLU A CA 1
ATOM 812 C C . GLU A 1 100 ? -11.258 -6.494 1.808 1.00 94.31 100 GLU A C 1
ATOM 814 O O . GLU A 1 100 ? -11.151 -6.937 2.943 1.00 94.31 100 GLU A O 1
ATOM 819 N N . TRP A 1 101 ? -10.208 -5.981 1.157 1.00 94.81 101 TRP A N 1
ATOM 820 C CA . TRP A 1 101 ? -8.855 -5.996 1.719 1.00 94.81 101 TRP A CA 1
ATOM 821 C C . TRP A 1 101 ? -8.721 -5.196 3.024 1.00 94.81 101 TRP A C 1
ATOM 823 O O . TRP A 1 101 ? -8.085 -5.654 3.969 1.00 94.81 101 TRP A O 1
ATOM 833 N N . LEU A 1 102 ? -9.305 -3.994 3.096 1.00 93.62 102 LEU A N 1
ATOM 834 C CA . LEU A 1 102 ? -9.246 -3.174 4.311 1.00 93.62 102 LEU A CA 1
ATOM 835 C C . LEU A 1 102 ? -10.063 -3.775 5.462 1.00 93.62 102 LEU A C 1
ATOM 837 O O . LEU A 1 102 ? -9.679 -3.627 6.623 1.00 93.62 102 LEU A O 1
ATOM 841 N N . GLU A 1 103 ? -11.187 -4.421 5.155 1.00 92.62 103 GLU A N 1
ATOM 842 C CA . GLU A 1 103 ? -11.993 -5.138 6.144 1.00 92.62 103 GLU A CA 1
ATOM 843 C C . GLU A 1 103 ? -11.257 -6.382 6.654 1.00 92.62 103 GLU A C 1
ATOM 845 O O . GLU A 1 103 ? -11.132 -6.546 7.865 1.00 92.62 103 GLU A O 1
ATOM 850 N N . ASP A 1 104 ? -10.724 -7.214 5.760 1.00 90.69 104 ASP A N 1
ATOM 851 C CA . ASP A 1 104 ? -10.140 -8.508 6.121 1.00 90.69 104 ASP A CA 1
ATOM 852 C C . ASP A 1 104 ? -8.774 -8.378 6.817 1.00 90.69 104 ASP A C 1
ATOM 854 O O . ASP A 1 104 ? -8.526 -9.072 7.799 1.00 90.69 104 ASP A O 1
ATOM 858 N N . GLU A 1 105 ? -7.897 -7.477 6.358 1.00 88.44 105 GLU A N 1
ATOM 859 C CA . GLU A 1 105 ? -6.506 -7.405 6.847 1.00 88.44 105 GLU A CA 1
ATOM 860 C C . GLU A 1 105 ? -6.297 -6.400 7.987 1.00 88.44 105 GLU A C 1
ATOM 862 O O . GLU A 1 105 ? -5.315 -6.478 8.729 1.00 88.44 105 GLU A O 1
ATOM 867 N N . PHE A 1 106 ? -7.202 -5.428 8.124 1.00 86.31 106 PHE A N 1
ATOM 868 C CA . PHE A 1 106 ? -7.076 -4.347 9.107 1.00 86.31 106 PHE A CA 1
ATOM 869 C C . PHE A 1 106 ? -8.328 -4.147 9.959 1.00 86.31 106 PHE A C 1
ATOM 871 O O . PHE A 1 106 ? -8.342 -3.256 10.810 1.00 86.31 106 PHE A O 1
ATOM 878 N N . ASN A 1 107 ? -9.400 -4.916 9.722 1.00 86.88 107 ASN A N 1
ATOM 879 C CA . ASN A 1 107 ? -10.686 -4.741 10.402 1.00 86.88 107 ASN A CA 1
ATOM 880 C C . ASN A 1 107 ? -11.166 -3.275 10.362 1.00 86.88 107 ASN A C 1
ATOM 882 O O . ASN A 1 107 ? -11.724 -2.740 11.330 1.00 86.88 107 ASN A O 1
ATOM 886 N N . ALA A 1 108 ? -10.897 -2.597 9.240 1.00 89.12 108 ALA A N 1
ATOM 887 C CA . ALA A 1 108 ? -11.131 -1.172 9.105 1.00 89.12 108 ALA A CA 1
ATOM 888 C C . ALA A 1 108 ? -12.627 -0.852 9.195 1.00 89.12 108 ALA A C 1
ATOM 890 O O . ALA A 1 108 ? -13.498 -1.622 8.774 1.00 89.12 108 ALA A O 1
ATOM 891 N N . SER A 1 109 ? -12.971 0.323 9.722 1.00 92.25 109 SER A N 1
ATOM 892 C CA . SER A 1 109 ? -14.377 0.652 9.903 1.00 92.25 109 SER A CA 1
ATOM 893 C C . SER A 1 109 ? -15.100 0.813 8.562 1.00 92.25 109 SER A C 1
ATOM 895 O O . SER A 1 109 ? -14.621 1.425 7.606 1.00 92.25 109 SER A O 1
ATOM 897 N N . ASN A 1 110 ? -16.355 0.362 8.527 1.00 94.62 110 ASN A N 1
ATOM 898 C CA . ASN A 1 110 ? -17.259 0.555 7.388 1.00 94.62 110 ASN A CA 1
ATOM 899 C C . ASN A 1 110 ? -17.397 2.031 6.949 1.00 94.62 110 ASN A C 1
ATOM 901 O O . ASN A 1 110 ? -17.771 2.315 5.810 1.00 94.62 110 ASN A O 1
ATOM 905 N N . GLU A 1 111 ? -17.200 2.987 7.862 1.00 94.50 111 GLU A N 1
ATOM 906 C CA . GLU A 1 111 ? -17.254 4.413 7.532 1.00 94.50 111 GLU A CA 1
ATOM 907 C C . GLU A 1 111 ? -15.972 4.868 6.828 1.00 94.50 111 GLU A C 1
ATOM 909 O O . GLU A 1 111 ? -16.060 5.577 5.823 1.00 94.50 111 GLU A O 1
ATOM 914 N N . PHE A 1 112 ? -14.811 4.407 7.298 1.00 93.75 112 PHE A N 1
ATOM 915 C CA . PHE A 1 112 ? -13.516 4.675 6.682 1.00 93.75 112 PHE A CA 1
ATOM 916 C C . PHE A 1 112 ? -13.409 4.053 5.287 1.00 93.75 112 PHE A C 1
ATOM 918 O O . PHE A 1 112 ? -13.090 4.764 4.331 1.00 93.75 112 PHE A O 1
ATOM 925 N N . ILE A 1 113 ? -13.788 2.778 5.138 1.00 95.69 113 ILE A N 1
ATOM 926 C CA . ILE A 1 113 ? -13.807 2.062 3.851 1.00 95.69 113 ILE A CA 1
ATOM 927 C C . ILE A 1 113 ? -14.595 2.855 2.800 1.00 95.69 113 ILE A C 1
ATOM 929 O O . ILE A 1 113 ? -14.075 3.174 1.731 1.00 95.69 113 ILE A O 1
ATOM 933 N N . ARG A 1 114 ? -15.805 3.319 3.140 1.00 94.31 114 ARG A N 1
ATOM 934 C CA . ARG A 1 114 ? -16.631 4.133 2.228 1.00 94.31 114 ARG A CA 1
ATOM 935 C C . ARG A 1 114 ? -15.986 5.450 1.816 1.00 94.31 114 ARG A C 1
ATOM 937 O O . ARG A 1 114 ? -16.324 6.000 0.764 1.00 94.31 114 ARG A O 1
ATOM 944 N N . GLU A 1 115 ? -15.145 6.039 2.658 1.00 93.50 115 GLU A N 1
ATOM 945 C CA . GLU A 1 115 ? -14.412 7.259 2.314 1.00 93.50 115 GLU A CA 1
ATOM 946 C C . GLU A 1 115 ? -13.188 6.974 1.439 1.00 93.50 115 GLU A C 1
ATOM 948 O O . GLU A 1 115 ? -12.895 7.769 0.534 1.00 93.50 115 GLU A O 1
ATOM 953 N N . VAL A 1 116 ? -12.529 5.831 1.647 1.00 93.25 116 VAL A N 1
ATOM 954 C CA . VAL A 1 116 ? -11.474 5.317 0.765 1.00 93.25 116 VAL A CA 1
ATOM 955 C C . VAL A 1 116 ? -12.042 5.048 -0.629 1.00 93.25 116 VAL A C 1
ATOM 957 O O . VAL A 1 116 ? -11.563 5.648 -1.592 1.00 93.25 116 VAL A O 1
ATOM 960 N N . GLU A 1 117 ? -13.127 4.279 -0.750 1.00 92.94 117 GLU A N 1
ATOM 961 C CA . GLU A 1 117 ? -13.771 3.927 -2.028 1.00 92.94 117 GLU A CA 1
ATOM 962 C C . GLU A 1 117 ? -14.138 5.154 -2.878 1.00 92.94 117 GLU A C 1
ATOM 964 O O . GLU A 1 117 ? -13.910 5.193 -4.090 1.00 92.94 117 GLU A O 1
ATOM 969 N N . LYS A 1 118 ? -14.649 6.225 -2.251 1.00 89.69 118 LYS A N 1
ATOM 970 C CA . LYS A 1 118 ? -14.957 7.491 -2.949 1.00 89.69 118 LYS A CA 1
ATOM 971 C C . LYS A 1 118 ? -13.734 8.094 -3.636 1.00 89.69 118 LYS A C 1
ATOM 973 O O . LYS A 1 118 ? -13.884 8.806 -4.632 1.00 89.69 118 LYS A O 1
ATOM 978 N N . SER A 1 119 ? -12.548 7.851 -3.084 1.00 86.88 119 SER A N 1
ATOM 979 C CA . SER A 1 119 ? -11.267 8.333 -3.600 1.00 86.88 119 SER A CA 1
ATOM 980 C C . SER A 1 119 ? -10.602 7.345 -4.565 1.00 86.88 119 SER A C 1
ATOM 982 O O . SER A 1 119 ? -9.741 7.770 -5.329 1.00 86.88 119 SER A O 1
ATOM 984 N N . SER A 1 120 ? -11.042 6.085 -4.603 1.00 84.50 120 SER A N 1
ATOM 985 C CA . SER A 1 120 ? -10.492 5.013 -5.451 1.00 84.50 120 SER A CA 1
ATOM 986 C C . SER A 1 120 ? -10.978 5.040 -6.903 1.00 84.50 120 SER A C 1
ATOM 988 O O . SER A 1 120 ? -10.588 4.209 -7.715 1.00 84.50 120 SER A O 1
ATOM 990 N N . ASN A 1 121 ? -11.808 6.015 -7.286 1.00 79.25 121 ASN A N 1
ATOM 991 C CA . ASN A 1 121 ? -12.290 6.114 -8.659 1.00 79.25 121 ASN A CA 1
ATOM 992 C C . ASN A 1 121 ? -11.143 6.487 -9.635 1.00 79.25 121 ASN A C 1
ATOM 994 O O . ASN A 1 121 ? -10.616 7.607 -9.560 1.00 79.25 121 ASN A O 1
ATOM 998 N N . PRO A 1 122 ? -10.826 5.639 -10.639 1.00 72.25 122 PRO A N 1
ATOM 999 C CA . PRO A 1 122 ? -9.682 5.838 -11.541 1.00 72.25 122 PRO A CA 1
ATOM 1000 C C . PRO A 1 122 ? -9.751 7.114 -12.392 1.00 72.25 122 PRO A C 1
ATOM 1002 O O . PRO A 1 122 ? -8.740 7.586 -12.920 1.00 72.25 122 PRO A O 1
ATOM 1005 N N . LEU A 1 123 ? -10.941 7.707 -12.548 1.00 75.75 123 LEU A N 1
ATOM 1006 C CA . LEU A 1 123 ? -11.123 8.967 -13.276 1.00 75.75 123 LEU A CA 1
ATOM 1007 C C . LEU A 1 123 ? -10.546 10.170 -12.517 1.00 75.75 123 LEU A C 1
ATOM 1009 O O . LEU A 1 123 ? -10.250 11.199 -13.132 1.00 75.75 123 LEU A O 1
ATOM 1013 N N . TYR A 1 124 ? -10.354 10.050 -11.203 1.00 81.62 124 TYR A N 1
ATOM 1014 C CA . TYR A 1 124 ? -9.860 11.110 -10.332 1.00 81.62 124 TYR A CA 1
ATOM 1015 C C . TYR A 1 124 ? -8.448 10.795 -9.845 1.00 81.62 124 TYR A C 1
ATOM 1017 O O . TYR A 1 124 ? -8.202 10.599 -8.660 1.00 81.62 124 TYR A O 1
ATOM 1025 N N . ARG A 1 125 ? -7.483 10.832 -10.773 1.00 81.12 125 ARG A N 1
ATOM 1026 C CA . ARG A 1 125 ? -6.075 10.476 -10.513 1.00 81.12 125 ARG A CA 1
ATOM 1027 C C . ARG A 1 125 ? -5.472 11.097 -9.238 1.00 81.12 125 ARG A C 1
ATOM 1029 O O . ARG A 1 125 ? -4.665 10.477 -8.569 1.00 81.12 125 ARG A O 1
ATOM 1036 N N . LYS A 1 126 ? -5.828 12.335 -8.891 1.00 84.44 126 LYS A N 1
ATOM 1037 C CA . LYS A 1 126 ? -5.290 12.991 -7.683 1.00 84.44 126 LYS A CA 1
ATOM 1038 C C . LYS A 1 126 ? -5.877 12.462 -6.378 1.00 84.44 126 LYS A C 1
ATOM 1040 O O . LYS A 1 126 ? -5.269 12.658 -5.328 1.00 84.44 126 LYS A O 1
ATOM 1045 N N . ASP A 1 127 ? -7.091 11.927 -6.424 1.00 84.75 127 ASP A N 1
ATOM 1046 C CA . ASP A 1 127 ? -7.744 11.333 -5.264 1.00 84.75 127 ASP A CA 1
ATOM 1047 C C . ASP A 1 127 ? -7.219 9.923 -5.029 1.00 84.75 127 ASP A C 1
ATOM 1049 O O . ASP A 1 127 ? -6.802 9.660 -3.907 1.00 84.75 127 ASP A O 1
ATOM 1053 N N . ILE A 1 128 ? -7.113 9.109 -6.086 1.00 89.88 128 ILE A N 1
ATOM 1054 C CA . ILE A 1 128 ? -6.598 7.734 -6.004 1.00 89.88 128 ILE A CA 1
ATOM 1055 C C . ILE A 1 128 ? -5.124 7.687 -5.569 1.00 89.88 128 ILE A C 1
ATOM 1057 O O . ILE A 1 128 ? -4.778 6.976 -4.636 1.00 89.88 128 ILE A O 1
ATOM 1061 N N . GLU A 1 129 ? -4.251 8.525 -6.141 1.00 87.75 129 GLU A N 1
ATOM 1062 C CA . GLU A 1 129 ? -2.851 8.615 -5.685 1.00 87.75 129 GLU A CA 1
ATOM 1063 C C . GLU A 1 129 ? -2.775 9.175 -4.263 1.00 87.75 129 GLU A C 1
ATOM 1065 O O . GLU A 1 129 ? -1.983 8.719 -3.453 1.00 87.75 129 GLU A O 1
ATOM 1070 N N . GLY A 1 130 ? -3.631 10.151 -3.938 1.00 87.06 130 GLY A N 1
ATOM 1071 C CA . GLY A 1 130 ? -3.671 10.739 -2.605 1.00 87.06 130 GLY A CA 1
ATOM 1072 C C . GLY A 1 130 ? -3.999 9.704 -1.536 1.00 87.06 130 GLY A C 1
ATOM 1073 O O . GLY A 1 130 ? -3.282 9.640 -0.548 1.00 87.06 130 GLY A O 1
ATOM 1074 N N . ILE A 1 131 ? -5.050 8.901 -1.734 1.00 93.00 131 ILE A N 1
ATOM 1075 C CA . ILE A 1 131 ? -5.445 7.871 -0.765 1.00 93.00 131 ILE A CA 1
ATOM 1076 C C . ILE A 1 131 ? -4.439 6.719 -0.726 1.00 93.00 131 ILE A C 1
ATOM 1078 O O . ILE A 1 131 ? -4.113 6.255 0.357 1.00 93.00 131 ILE A O 1
ATOM 1082 N N . THR A 1 132 ? -3.859 6.334 -1.864 1.00 93.31 132 THR A N 1
ATOM 1083 C CA . THR A 1 132 ? -2.799 5.313 -1.917 1.00 93.31 132 THR A CA 1
ATOM 1084 C C . THR A 1 132 ? -1.574 5.723 -1.111 1.00 93.31 132 THR A C 1
ATOM 1086 O O . THR A 1 132 ? -1.054 4.921 -0.343 1.00 93.31 132 THR A O 1
ATOM 1089 N N . GLU A 1 133 ? -1.149 6.983 -1.214 1.00 89.81 133 GLU A N 1
ATOM 1090 C CA . GLU A 1 133 ? -0.042 7.510 -0.410 1.00 89.81 133 GLU A CA 1
ATOM 1091 C C . GLU A 1 133 ? -0.381 7.546 1.081 1.00 89.81 133 GLU A C 1
ATOM 1093 O O . GLU A 1 133 ? 0.487 7.256 1.896 1.00 89.81 133 GLU A O 1
ATOM 1098 N N . VAL A 1 134 ? -1.624 7.891 1.453 1.00 90.31 134 VAL A N 1
ATOM 1099 C CA . VAL A 1 134 ? -2.066 7.830 2.857 1.00 90.31 134 VAL A CA 1
ATOM 1100 C C . VAL A 1 134 ? -1.940 6.401 3.383 1.00 90.31 134 VAL A C 1
ATOM 1102 O O . VAL A 1 134 ? -1.256 6.190 4.377 1.00 90.31 134 VAL A O 1
ATOM 1105 N N . LEU A 1 135 ? -2.544 5.425 2.700 1.00 92.44 135 LEU A N 1
ATOM 1106 C CA . LEU A 1 135 ? -2.521 4.022 3.120 1.00 92.44 135 LEU A CA 1
ATOM 1107 C C . LEU A 1 135 ? -1.081 3.484 3.179 1.00 92.44 135 LEU A C 1
ATOM 1109 O O . LEU A 1 135 ? -0.664 2.942 4.197 1.00 92.44 135 LEU A O 1
ATOM 1113 N N . THR A 1 136 ? -0.288 3.711 2.129 1.00 90.50 136 THR A N 1
ATOM 1114 C CA . THR A 1 136 ? 1.107 3.244 2.049 1.00 90.50 136 THR A CA 1
ATOM 1115 C C . THR A 1 136 ? 1.975 3.844 3.154 1.00 90.50 136 THR A C 1
ATOM 1117 O O . THR A 1 136 ? 2.772 3.134 3.764 1.00 90.50 136 THR A O 1
ATOM 1120 N N . ASP A 1 137 ? 1.865 5.150 3.413 1.00 84.69 137 ASP A N 1
ATOM 1121 C CA . ASP A 1 137 ? 2.679 5.813 4.435 1.00 84.69 137 ASP A CA 1
ATOM 1122 C C . ASP A 1 137 ? 2.232 5.467 5.852 1.00 84.69 137 ASP A C 1
ATOM 1124 O O . ASP A 1 137 ? 3.079 5.464 6.743 1.00 84.69 137 ASP A O 1
ATOM 1128 N N . THR A 1 138 ? 0.950 5.177 6.071 1.00 84.44 138 THR A N 1
ATOM 1129 C CA . THR A 1 138 ? 0.474 4.707 7.375 1.00 84.44 138 THR A CA 1
ATOM 1130 C C . THR A 1 138 ? 0.947 3.279 7.646 1.00 84.44 138 THR A C 1
ATOM 1132 O O . THR A 1 138 ? 1.484 3.027 8.720 1.00 84.44 138 THR A O 1
ATOM 1135 N N . ILE A 1 139 ? 0.842 2.374 6.665 1.00 84.88 139 ILE A N 1
ATOM 1136 C CA . ILE A 1 139 ? 1.306 0.981 6.795 1.00 84.88 139 ILE A CA 1
ATOM 1137 C C . ILE A 1 139 ? 2.841 0.926 6.915 1.00 84.88 139 ILE A C 1
ATOM 1139 O O . ILE A 1 139 ? 3.388 0.219 7.758 1.00 84.88 139 ILE A O 1
ATOM 1143 N N . LEU A 1 140 ? 3.566 1.720 6.116 1.00 81.88 140 LEU A N 1
ATOM 1144 C CA . LEU A 1 140 ? 5.032 1.787 6.111 1.00 81.88 140 LEU A CA 1
ATOM 1145 C C . LEU A 1 140 ? 5.537 3.214 6.423 1.00 81.88 140 LEU A C 1
ATOM 1147 O O . LEU A 1 140 ? 5.981 3.935 5.509 1.00 81.88 140 LEU A O 1
ATOM 1151 N N . PRO A 1 141 ? 5.572 3.621 7.712 1.00 74.38 141 PRO A N 1
ATOM 1152 C CA . PRO A 1 141 ? 5.826 4.997 8.155 1.00 74.38 141 PRO A CA 1
ATOM 1153 C C . PRO A 1 141 ? 7.314 5.373 8.172 1.00 74.38 141 PRO A C 1
ATOM 1155 O O . PRO A 1 141 ? 7.849 5.916 9.140 1.00 74.38 141 PRO A O 1
ATOM 1158 N N . PHE A 1 142 ? 8.028 5.092 7.082 1.00 69.50 142 PHE A N 1
ATOM 1159 C CA . PHE A 1 142 ? 9.381 5.593 6.857 1.00 69.50 142 PHE A CA 1
ATOM 1160 C C . PHE A 1 142 ? 9.462 6.446 5.591 1.00 69.50 142 PHE A C 1
ATOM 1162 O O . PHE A 1 142 ? 8.888 6.126 4.548 1.00 69.50 142 PHE A O 1
ATOM 1169 N N . ASP A 1 143 ? 10.203 7.550 5.692 1.00 61.09 143 ASP A N 1
ATOM 1170 C CA . ASP A 1 143 ? 10.391 8.487 4.589 1.00 61.09 143 ASP A CA 1
ATOM 1171 C C . ASP A 1 143 ? 11.377 7.918 3.560 1.00 61.09 143 ASP A C 1
ATOM 1173 O O . ASP A 1 143 ? 12.493 7.500 3.885 1.00 61.09 143 ASP A O 1
ATOM 1177 N N . VAL A 1 144 ? 10.950 7.906 2.301 1.00 54.88 144 VAL A N 1
ATOM 1178 C CA . VAL A 1 144 ? 11.736 7.433 1.156 1.00 54.88 144 VAL A CA 1
ATOM 1179 C C . VAL A 1 144 ? 12.012 8.538 0.135 1.00 54.88 144 VAL A C 1
ATOM 1181 O O . VAL A 1 144 ? 12.694 8.297 -0.861 1.00 54.88 144 VAL A O 1
ATOM 1184 N N . GLY A 1 145 ? 11.539 9.768 0.382 1.00 53.88 145 GLY A N 1
ATOM 1185 C CA . GLY A 1 145 ? 11.792 10.938 -0.463 1.00 53.88 145 GLY A CA 1
ATOM 1186 C C . GLY A 1 145 ? 11.191 10.864 -1.872 1.00 53.88 145 GLY A C 1
ATOM 1187 O O . GLY A 1 145 ? 11.534 11.685 -2.729 1.00 53.88 145 GLY A O 1
ATOM 1188 N N . THR A 1 146 ? 10.317 9.891 -2.137 1.00 56.16 146 THR A N 1
ATOM 1189 C CA . THR A 1 146 ? 9.648 9.670 -3.423 1.00 56.16 146 THR A CA 1
ATOM 1190 C C . THR A 1 146 ? 8.167 9.394 -3.187 1.00 56.16 146 THR A C 1
ATOM 1192 O O . THR A 1 146 ? 7.854 8.479 -2.439 1.00 56.16 146 THR A O 1
ATOM 1195 N N . GLY A 1 147 ? 7.290 10.188 -3.809 1.00 62.00 147 GLY A N 1
ATOM 1196 C CA . GLY A 1 147 ? 5.830 10.075 -3.690 1.00 62.00 147 GLY A CA 1
ATOM 1197 C C . GLY A 1 147 ? 5.113 11.350 -4.148 1.00 62.00 147 GLY A C 1
ATOM 1198 O O . GLY A 1 147 ? 5.740 12.256 -4.722 1.00 62.00 147 GLY A O 1
ATOM 1199 N N . TYR A 1 148 ? 3.817 11.445 -3.860 1.00 65.44 148 TYR A N 1
ATOM 1200 C CA . TYR A 1 148 ? 2.933 12.584 -4.131 1.00 65.44 148 TYR A CA 1
ATOM 1201 C C . TYR A 1 148 ? 2.598 13.367 -2.840 1.00 65.44 148 TYR A C 1
ATOM 1203 O O . TYR A 1 148 ? 1.460 13.370 -2.363 1.00 65.44 148 TYR A O 1
ATOM 1211 N N . PRO A 1 149 ? 3.556 14.124 -2.261 1.00 72.94 149 PRO A N 1
ATOM 1212 C CA . PRO A 1 149 ? 3.410 14.729 -0.932 1.00 72.94 149 PRO A CA 1
ATOM 1213 C C . PRO A 1 149 ? 2.353 15.838 -0.860 1.00 72.94 149 PRO A C 1
ATOM 1215 O O . PRO A 1 149 ? 1.978 16.279 0.228 1.00 72.94 149 PRO A O 1
ATOM 1218 N N . TYR A 1 150 ? 1.918 16.387 -1.995 1.00 76.19 150 TYR A N 1
ATOM 1219 C CA . TYR A 1 150 ? 0.816 17.347 -2.014 1.00 76.19 150 TYR A CA 1
ATOM 1220 C C . TYR A 1 150 ? -0.534 16.627 -1.962 1.00 76.19 150 TYR A C 1
ATOM 1222 O O . TYR A 1 150 ? -1.389 16.990 -1.157 1.00 76.19 150 TYR A O 1
ATOM 1230 N N . GLU A 1 151 ? -0.706 15.604 -2.795 1.00 78.06 151 GLU A N 1
ATOM 1231 C CA . GLU A 1 151 ? -1.893 14.764 -2.864 1.00 78.06 151 GLU A CA 1
ATOM 1232 C C . GLU A 1 151 ? -2.133 14.038 -1.537 1.00 78.06 151 GLU A C 1
ATOM 1234 O O . GLU A 1 151 ? -3.250 14.129 -1.026 1.00 78.06 151 GLU A O 1
ATOM 1239 N N . LYS A 1 152 ? -1.082 13.458 -0.936 1.00 82.50 152 LYS A N 1
ATOM 1240 C CA . LYS A 1 152 ? -1.121 12.860 0.406 1.00 82.50 152 LYS A CA 1
ATOM 1241 C C . LYS A 1 152 ? -1.620 13.848 1.450 1.00 82.50 152 LYS A C 1
ATOM 1243 O O . LYS A 1 152 ? -2.678 13.651 2.026 1.00 82.50 152 LYS A O 1
ATOM 1248 N N . ARG A 1 153 ? -0.910 14.969 1.646 1.00 81.31 153 ARG A N 1
ATOM 1249 C CA . ARG A 1 153 ? -1.271 15.974 2.668 1.00 81.31 153 ARG A CA 1
ATOM 1250 C C . ARG A 1 153 ? -2.692 16.498 2.509 1.00 81.31 153 ARG A C 1
ATOM 1252 O O . ARG A 1 153 ? -3.351 16.807 3.495 1.00 81.31 153 ARG A O 1
ATOM 1259 N N . ARG A 1 154 ? -3.154 16.648 1.266 1.00 88.50 154 ARG A N 1
ATOM 1260 C CA . ARG A 1 154 ? -4.537 17.039 0.991 1.00 88.50 154 ARG A CA 1
ATOM 1261 C C . ARG A 1 154 ? -5.514 15.958 1.452 1.00 88.50 154 ARG A C 1
ATOM 1263 O O . ARG A 1 154 ? -6.552 16.316 1.996 1.00 88.50 154 ARG A O 1
ATOM 1270 N N . LYS A 1 155 ? -5.215 14.683 1.191 1.00 87.62 155 LYS A N 1
ATOM 1271 C CA . LYS A 1 155 ? -6.091 13.561 1.530 1.00 87.62 155 LYS A CA 1
ATOM 1272 C C . LYS A 1 155 ? -6.071 13.245 3.028 1.00 87.62 155 LYS A C 1
ATOM 1274 O O . LYS A 1 155 ? -7.150 13.117 3.590 1.00 87.62 155 LYS A O 1
ATOM 1279 N N . ASP A 1 156 ? -4.906 13.271 3.676 1.00 83.38 156 ASP A N 1
ATOM 1280 C CA . ASP A 1 156 ? -4.771 13.204 5.141 1.00 83.38 156 ASP A CA 1
ATOM 1281 C C . ASP A 1 156 ? -5.669 14.243 5.817 1.00 83.38 156 ASP A C 1
ATOM 1283 O O . ASP A 1 156 ? -6.532 13.903 6.618 1.00 83.38 156 ASP A O 1
ATOM 1287 N N . ALA A 1 157 ? -5.537 15.515 5.423 1.00 82.12 157 ALA A N 1
ATOM 1288 C CA . ALA A 1 157 ? -6.337 16.594 5.996 1.00 82.12 157 ALA A CA 1
ATOM 1289 C C . ALA A 1 157 ? -7.842 16.440 5.709 1.00 82.12 157 ALA A C 1
ATOM 1291 O O . ALA A 1 157 ? -8.672 16.936 6.468 1.00 82.12 157 ALA A O 1
ATOM 1292 N N . GLU A 1 158 ? -8.213 15.794 4.599 1.00 88.44 158 GLU A N 1
ATOM 1293 C CA . GLU A 1 158 ? -9.610 15.499 4.276 1.00 88.44 158 GLU A CA 1
ATOM 1294 C C . GLU A 1 158 ? -10.182 14.407 5.190 1.00 88.44 158 GLU A C 1
ATOM 1296 O O . GLU A 1 158 ? -11.312 14.552 5.656 1.00 88.44 158 GLU A O 1
ATOM 1301 N N . LEU A 1 159 ? -9.419 13.342 5.450 1.00 88.75 159 LEU A N 1
ATOM 1302 C CA . LEU A 1 159 ? -9.801 12.245 6.341 1.00 88.75 159 LEU A CA 1
ATOM 1303 C C . LEU A 1 159 ? -9.850 12.711 7.802 1.00 88.75 159 LEU A C 1
ATOM 1305 O O . LEU A 1 159 ? -10.863 12.510 8.471 1.00 88.75 159 LEU A O 1
ATOM 1309 N N . GLU A 1 160 ? -8.836 13.451 8.254 1.00 88.50 160 GLU A N 1
ATOM 1310 C CA . GLU A 1 160 ? -8.792 14.046 9.596 1.00 88.50 160 GLU A CA 1
ATOM 1311 C C . GLU A 1 160 ? -9.982 14.996 9.819 1.00 88.50 160 GLU A C 1
ATOM 1313 O O . GLU A 1 160 ? -10.657 14.942 10.846 1.00 88.50 160 GLU A O 1
ATOM 1318 N N . ALA A 1 161 ? -10.325 15.830 8.828 1.00 90.12 161 ALA A N 1
ATOM 1319 C CA . ALA A 1 161 ? -11.482 16.726 8.916 1.00 90.12 161 ALA A CA 1
ATOM 1320 C C . ALA A 1 161 ? -12.831 15.987 8.985 1.00 90.12 161 ALA A C 1
ATOM 1322 O O . ALA A 1 161 ? -13.822 16.569 9.438 1.00 90.12 161 ALA A O 1
ATOM 1323 N N . LYS A 1 162 ? -12.883 14.732 8.527 1.00 91.75 162 LYS A N 1
ATOM 1324 C CA . LYS A 1 162 ? -14.045 13.843 8.664 1.00 91.75 162 LYS A CA 1
ATOM 1325 C C . LYS A 1 162 ? -14.015 13.030 9.963 1.00 91.75 162 LYS A C 1
ATOM 1327 O O . LYS A 1 162 ? -15.015 12.398 10.276 1.00 91.75 162 LYS A O 1
ATOM 1332 N N . GLY A 1 163 ? -12.939 13.129 10.745 1.00 88.75 163 GLY A N 1
ATOM 1333 C CA . GLY A 1 163 ? -12.800 12.499 12.055 1.00 88.75 163 GLY A CA 1
ATOM 1334 C C . GLY A 1 163 ? -12.124 11.132 12.036 1.00 88.75 163 GLY A C 1
ATOM 1335 O O . GLY A 1 163 ? -12.170 10.455 13.058 1.00 88.75 163 GLY A O 1
ATOM 1336 N N . PHE A 1 164 ? -11.508 10.732 10.921 1.00 88.06 164 PHE A N 1
ATOM 1337 C CA . PHE A 1 164 ? -10.754 9.482 10.860 1.00 88.06 164 PHE A CA 1
ATOM 1338 C C . PHE A 1 164 ? -9.353 9.665 11.425 1.00 88.06 164 PHE A C 1
ATOM 1340 O O . PHE A 1 164 ? -8.637 10.593 11.039 1.00 88.06 164 PHE A O 1
ATOM 1347 N N . ASP A 1 165 ? -8.963 8.734 12.286 1.00 88.12 165 ASP A N 1
ATOM 1348 C CA . ASP A 1 165 ? -7.573 8.494 12.639 1.00 88.12 165 ASP A CA 1
ATOM 1349 C C . ASP A 1 165 ? -7.085 7.272 11.860 1.00 88.12 165 ASP A C 1
ATOM 1351 O O . ASP A 1 165 ? -7.372 6.137 12.223 1.00 88.12 165 ASP A O 1
ATOM 1355 N N . VAL A 1 166 ? -6.385 7.515 10.752 1.00 83.19 166 VAL A N 1
ATOM 1356 C CA . VAL A 1 166 ? -6.003 6.456 9.807 1.00 83.19 166 VAL A CA 1
ATOM 1357 C C . VAL A 1 166 ? -5.063 5.429 10.442 1.00 83.19 166 VAL A C 1
ATOM 1359 O O . VAL A 1 166 ? -5.129 4.263 10.074 1.00 83.19 166 VAL A O 1
ATOM 1362 N N . GLU A 1 167 ? -4.215 5.828 11.399 1.00 83.62 167 GLU A N 1
ATOM 1363 C CA . GLU A 1 167 ? -3.365 4.875 12.134 1.00 83.62 167 GLU A CA 1
ATOM 1364 C C . GLU A 1 167 ? -4.226 3.858 12.890 1.00 83.62 167 GLU A C 1
ATOM 1366 O O . GLU A 1 167 ? -3.947 2.665 12.844 1.00 83.62 167 GLU A O 1
ATOM 1371 N N . SER A 1 168 ? -5.296 4.327 13.535 1.00 80.62 168 SER A N 1
ATOM 1372 C CA . SER A 1 168 ? -6.231 3.476 14.275 1.00 80.62 168 SER A CA 1
ATOM 1373 C C . SER A 1 168 ? -7.129 2.624 13.368 1.00 80.62 168 SER A C 1
ATOM 1375 O O . SER A 1 168 ? -7.591 1.573 13.795 1.00 80.62 168 SER A O 1
ATOM 1377 N N . GLU A 1 169 ? -7.389 3.062 12.133 1.00 84.94 169 GLU A N 1
ATOM 1378 C CA . GLU A 1 169 ? -8.184 2.308 11.145 1.00 84.94 169 GLU A CA 1
ATOM 1379 C C . GLU A 1 169 ? -7.376 1.216 10.428 1.00 84.94 169 GLU A C 1
ATOM 1381 O O . GLU A 1 169 ? -7.967 0.329 9.824 1.00 84.94 169 GLU A O 1
ATOM 1386 N N . LEU A 1 170 ? -6.041 1.298 10.456 1.00 81.12 170 LEU A N 1
ATOM 1387 C CA . LEU A 1 170 ? -5.131 0.361 9.787 1.00 81.12 170 LEU A CA 1
ATOM 1388 C C . LEU A 1 170 ? -4.320 -0.469 10.788 1.00 81.12 170 LEU A C 1
ATOM 1390 O O . LEU A 1 170 ? -3.159 -0.804 10.543 1.00 81.12 170 LEU A O 1
ATOM 1394 N N . VAL A 1 171 ? -4.919 -0.789 11.931 1.00 67.62 171 VAL A N 1
ATOM 1395 C CA . VAL A 1 171 ? -4.327 -1.717 12.893 1.00 67.62 171 VAL A CA 1
ATOM 1396 C C . VAL A 1 171 ? -4.519 -3.125 12.339 1.00 67.62 171 VAL A C 1
ATOM 1398 O O . VAL A 1 171 ? -5.636 -3.629 12.330 1.00 67.62 171 VAL A O 1
ATOM 1401 N N . GLN A 1 172 ? -3.444 -3.751 11.851 1.00 62.97 172 GLN A N 1
ATOM 1402 C CA . GLN A 1 172 ? -3.478 -5.183 11.532 1.00 62.97 172 GLN A CA 1
ATOM 1403 C C . GLN A 1 172 ? -3.897 -5.960 12.775 1.00 62.97 172 GLN A C 1
ATOM 1405 O O . GLN A 1 172 ? -3.519 -5.560 13.880 1.00 62.97 172 GLN A O 1
ATOM 1410 N N . ASP A 1 173 ? -4.653 -7.047 12.603 1.00 53.66 173 ASP A N 1
ATOM 1411 C CA . ASP A 1 173 ? -5.069 -7.905 13.713 1.00 53.66 173 ASP A CA 1
ATOM 1412 C C . ASP A 1 173 ? -3.836 -8.282 14.556 1.00 53.66 173 ASP A C 1
ATOM 1414 O O . ASP A 1 173 ? -2.988 -9.093 14.178 1.00 53.66 173 ASP A O 1
ATOM 1418 N N . ILE A 1 174 ? -3.714 -7.627 15.715 1.00 46.16 174 ILE A N 1
ATOM 1419 C CA . ILE A 1 174 ? -2.547 -7.697 16.607 1.00 46.16 174 ILE A CA 1
ATOM 1420 C C . ILE A 1 174 ? -2.316 -9.141 17.073 1.00 46.16 174 ILE A C 1
ATOM 1422 O O . ILE A 1 174 ? -1.192 -9.503 17.420 1.00 46.16 174 ILE A O 1
ATOM 1426 N N . GLU A 1 175 ? -3.356 -9.978 17.051 1.00 44.78 175 GLU A N 1
ATOM 1427 C CA . GLU A 1 175 ? -3.272 -11.402 17.375 1.00 44.78 175 GLU A CA 1
ATOM 1428 C C . GLU A 1 175 ? -2.283 -12.143 16.456 1.00 44.78 175 GLU A C 1
ATOM 1430 O O . GLU A 1 175 ? -1.457 -12.903 16.962 1.00 44.78 175 GLU A O 1
ATOM 1435 N N . ASP A 1 176 ? -2.257 -11.848 15.151 1.00 49.16 176 ASP A N 1
ATOM 1436 C CA . ASP A 1 176 ? -1.376 -12.523 14.190 1.00 49.16 176 ASP A CA 1
ATOM 1437 C C . ASP A 1 176 ? 0.080 -12.038 14.278 1.00 49.16 176 ASP A C 1
ATOM 1439 O O . ASP A 1 176 ? 1.017 -12.838 14.172 1.00 49.16 176 ASP A O 1
ATOM 1443 N N . GLU A 1 177 ? 0.315 -10.743 14.516 1.00 48.22 177 GLU A N 1
ATOM 1444 C CA . GLU A 1 177 ? 1.666 -10.227 14.789 1.00 48.22 177 GLU A CA 1
ATOM 1445 C C . GLU A 1 177 ? 2.204 -10.719 16.137 1.00 48.22 177 GLU A C 1
ATOM 1447 O O . GLU A 1 177 ? 3.385 -11.068 16.245 1.00 48.22 177 GLU A O 1
ATOM 1452 N N . PHE A 1 178 ? 1.355 -10.784 17.164 1.00 45.72 178 PHE A N 1
ATOM 1453 C CA . PHE A 1 178 ? 1.717 -11.308 18.476 1.00 45.72 178 PHE A CA 1
ATOM 1454 C C . PHE A 1 178 ? 2.035 -12.803 18.401 1.00 45.72 178 PHE A C 1
ATOM 1456 O O . PHE A 1 178 ? 3.078 -13.227 18.901 1.00 45.72 178 PHE A O 1
ATOM 1463 N N . ASP A 1 179 ? 1.219 -13.598 17.707 1.00 49.84 179 ASP A N 1
ATOM 1464 C CA . ASP A 1 179 ? 1.470 -15.024 17.502 1.00 49.84 179 ASP A CA 1
ATOM 1465 C C . ASP A 1 179 ? 2.718 -15.275 16.644 1.00 49.84 179 ASP A C 1
ATOM 1467 O O . ASP A 1 179 ? 3.491 -16.190 16.951 1.00 49.84 179 ASP A O 1
ATOM 1471 N N . LYS A 1 180 ? 3.002 -14.434 15.637 1.00 53.72 180 LYS A N 1
ATOM 1472 C CA . LYS A 1 180 ? 4.282 -14.451 14.901 1.00 53.72 180 LYS A CA 1
ATOM 1473 C C . LYS A 1 180 ? 5.462 -14.115 15.813 1.00 53.72 180 LYS A C 1
ATOM 1475 O O . LYS A 1 180 ? 6.483 -14.801 15.767 1.00 53.72 180 LYS A O 1
ATOM 1480 N N . LEU A 1 181 ? 5.346 -13.097 16.664 1.00 50.62 181 LEU A N 1
ATOM 1481 C CA . LEU A 1 181 ? 6.414 -12.664 17.570 1.00 50.62 181 LEU A CA 1
ATOM 1482 C C . LEU A 1 181 ? 6.695 -13.712 18.658 1.00 50.62 181 LEU A C 1
ATOM 1484 O O . LEU A 1 181 ? 7.853 -14.058 18.903 1.00 50.62 181 LEU A O 1
ATOM 1488 N N . VAL A 1 182 ? 5.646 -14.287 19.246 1.00 53.09 182 VAL A N 1
ATOM 1489 C CA . VAL A 1 182 ? 5.714 -15.408 20.195 1.00 53.09 182 VAL A CA 1
ATOM 1490 C C . VAL A 1 182 ? 6.224 -16.680 19.512 1.00 53.09 182 VAL A C 1
ATOM 1492 O O . VAL A 1 182 ? 7.019 -17.415 20.098 1.00 53.09 182 VAL A O 1
ATOM 1495 N N . GLY A 1 183 ? 5.801 -16.951 18.277 1.00 55.88 183 GLY A N 1
ATOM 1496 C CA . GLY A 1 183 ? 6.250 -18.087 17.471 1.00 55.88 183 GLY A CA 1
ATOM 1497 C C . GLY A 1 183 ? 7.740 -18.015 17.144 1.00 55.88 183 GLY A C 1
ATOM 1498 O O . GLY A 1 183 ? 8.464 -18.981 17.382 1.00 55.88 183 GLY A O 1
ATOM 1499 N N . ASN A 1 184 ? 8.215 -16.851 16.697 1.00 51.41 184 ASN A N 1
ATOM 1500 C CA . ASN A 1 184 ? 9.633 -16.583 16.465 1.00 51.41 184 ASN A CA 1
ATOM 1501 C C . ASN A 1 184 ? 10.446 -16.708 17.755 1.00 51.41 184 ASN A C 1
ATOM 1503 O O . ASN A 1 184 ? 11.537 -17.261 17.727 1.00 51.41 184 ASN A O 1
ATOM 1507 N N . TYR A 1 185 ? 9.909 -16.261 18.891 1.00 53.28 185 TYR A N 1
ATOM 1508 C CA . TYR A 1 185 ? 10.571 -16.386 20.189 1.00 53.28 185 TYR A CA 1
ATOM 1509 C C . TYR A 1 185 ? 10.677 -17.841 20.686 1.00 53.28 185 TYR A C 1
ATOM 1511 O O . TYR A 1 185 ? 11.658 -18.216 21.322 1.00 53.28 185 TYR A O 1
ATOM 1519 N N . LYS A 1 186 ? 9.699 -18.700 20.376 1.00 56.22 186 LYS A N 1
ATOM 1520 C CA . LYS A 1 186 ? 9.645 -20.099 20.845 1.00 56.22 186 LYS A CA 1
ATOM 1521 C C . LYS A 1 186 ? 10.571 -21.070 20.098 1.00 56.22 186 LYS A C 1
ATOM 1523 O O . LYS A 1 186 ? 10.556 -22.263 20.412 1.00 56.22 186 LYS A O 1
ATOM 1528 N N . ASN A 1 187 ? 11.412 -20.605 19.170 1.00 64.00 187 ASN A N 1
ATOM 1529 C CA . ASN A 1 187 ? 12.453 -21.417 18.522 1.00 64.00 187 ASN A CA 1
ATOM 1530 C C . ASN A 1 187 ? 13.646 -21.674 19.461 1.00 64.00 187 ASN A C 1
ATOM 1532 O O . ASN A 1 187 ? 14.790 -21.320 19.174 1.00 64.00 187 ASN A O 1
ATOM 1536 N N . ILE A 1 188 ? 13.370 -22.302 20.603 1.00 66.25 188 ILE A N 1
ATOM 1537 C CA . ILE A 1 188 ? 14.355 -22.632 21.630 1.00 66.25 188 ILE A CA 1
ATOM 1538 C C . ILE A 1 188 ? 15.109 -23.892 21.200 1.00 66.25 188 ILE A C 1
ATOM 1540 O O . ILE A 1 188 ? 14.540 -24.978 21.070 1.00 66.25 188 ILE A O 1
ATOM 1544 N N . TYR A 1 189 ? 16.419 -23.764 21.015 1.00 71.44 189 TYR A N 1
ATOM 1545 C CA . TYR A 1 189 ? 17.300 -24.887 20.703 1.00 71.44 189 TYR A CA 1
ATOM 1546 C C . TYR A 1 189 ? 17.625 -25.708 21.947 1.00 71.44 189 TYR A C 1
ATOM 1548 O O . TYR A 1 189 ? 17.707 -26.939 21.889 1.00 71.44 189 TYR A O 1
ATOM 1556 N N . SER A 1 190 ? 17.820 -25.038 23.082 1.00 71.00 190 SER A N 1
ATOM 1557 C CA . SER A 1 190 ? 18.026 -25.688 24.369 1.00 71.00 190 SER A CA 1
ATOM 1558 C C . SER A 1 190 ? 17.749 -24.744 25.530 1.00 71.00 190 SER A C 1
ATOM 1560 O O . SER A 1 190 ? 18.017 -23.546 25.457 1.00 71.00 190 SER A O 1
ATOM 1562 N N . SER A 1 191 ? 17.289 -25.318 26.636 1.00 75.06 191 SER A N 1
ATOM 1563 C CA . SER A 1 191 ? 17.208 -24.643 27.924 1.00 75.06 191 SER A CA 1
ATOM 1564 C C . SER A 1 191 ? 17.763 -25.541 29.025 1.00 75.06 191 SER A C 1
ATOM 1566 O O . SER A 1 191 ? 17.701 -26.774 28.952 1.00 75.06 191 SER A O 1
ATOM 1568 N N . PHE A 1 192 ? 18.384 -24.932 30.030 1.00 67.50 192 PHE A N 1
ATOM 1569 C CA . PHE A 1 192 ? 18.866 -25.633 31.211 1.00 67.50 192 PHE A CA 1
ATOM 1570 C C . PHE A 1 192 ? 18.968 -24.695 32.413 1.00 67.50 192 PHE A C 1
ATOM 1572 O O . PHE A 1 192 ? 19.200 -23.494 32.290 1.00 67.50 192 PHE A O 1
ATOM 1579 N N . GLU A 1 193 ? 18.839 -25.277 33.601 1.00 74.94 193 GLU A N 1
ATOM 1580 C CA . GLU A 1 193 ? 18.896 -24.548 34.865 1.00 74.94 193 GLU A CA 1
ATOM 1581 C C . GLU A 1 193 ? 20.222 -24.806 35.588 1.00 74.94 193 GLU A C 1
ATOM 1583 O O . GLU A 1 193 ? 20.670 -25.950 35.730 1.00 74.94 193 GLU A O 1
ATOM 1588 N N . ILE A 1 194 ? 20.857 -23.739 36.080 1.00 72.50 194 ILE A N 1
ATOM 1589 C CA . ILE A 1 194 ? 22.036 -23.815 36.950 1.00 72.50 194 ILE A CA 1
ATOM 1590 C C . ILE A 1 194 ? 21.785 -22.984 38.207 1.00 72.50 194 ILE A C 1
ATOM 1592 O O . ILE A 1 194 ? 21.880 -21.758 38.201 1.00 72.50 194 ILE A O 1
ATOM 1596 N N . GLY A 1 195 ? 21.538 -23.660 39.330 1.00 77.44 195 GLY A N 1
ATOM 1597 C CA . GLY A 1 195 ? 21.244 -22.979 40.591 1.00 77.44 195 GLY A CA 1
ATOM 1598 C C . GLY A 1 195 ? 19.886 -22.286 40.520 1.00 77.44 195 GLY A C 1
ATOM 1599 O O . GLY A 1 195 ? 18.880 -22.972 40.404 1.00 77.44 195 GLY A O 1
ATOM 1600 N N . SER A 1 196 ? 19.865 -20.954 40.600 1.00 72.06 196 SER A N 1
ATOM 1601 C CA . SER A 1 196 ? 18.662 -20.139 40.381 1.00 72.06 196 SER A CA 1
ATOM 1602 C C . SER A 1 196 ? 18.661 -19.413 39.032 1.00 72.06 196 SER A C 1
ATOM 1604 O O . SER A 1 196 ? 17.879 -18.495 38.826 1.00 72.06 196 SER A O 1
ATOM 1606 N N . LEU A 1 197 ? 19.557 -19.790 38.116 1.00 55.28 197 LEU A N 1
ATOM 1607 C CA . LEU A 1 197 ? 19.620 -19.219 36.775 1.00 55.28 197 LEU A CA 1
ATOM 1608 C C . LEU A 1 197 ? 18.927 -20.152 35.787 1.00 55.28 197 LEU A C 1
ATOM 1610 O O . LEU A 1 197 ? 19.316 -21.318 35.676 1.00 55.28 197 LEU A O 1
ATOM 1614 N N . TYR A 1 198 ? 17.979 -19.614 35.031 1.00 72.00 198 TYR A N 1
ATOM 1615 C CA . TYR A 1 198 ? 17.482 -20.232 33.810 1.00 72.00 198 TYR A CA 1
ATOM 1616 C C . TYR A 1 198 ? 18.267 -19.681 32.622 1.00 72.00 198 TYR A C 1
ATOM 1618 O O . TYR A 1 198 ? 18.445 -18.469 32.485 1.00 72.00 198 TYR A O 1
ATOM 1626 N N . ILE A 1 199 ? 18.801 -20.577 31.798 1.00 67.75 199 ILE A N 1
ATOM 1627 C CA . ILE A 1 199 ? 19.573 -20.224 30.612 1.00 67.75 199 ILE A CA 1
ATOM 1628 C C . ILE A 1 199 ? 18.917 -20.899 29.416 1.00 67.75 199 ILE A C 1
ATOM 1630 O O . ILE A 1 199 ? 18.762 -22.121 29.408 1.00 67.75 199 ILE A O 1
ATOM 1634 N N . GLU A 1 200 ? 18.590 -20.119 28.393 1.00 75.88 200 GLU A N 1
ATOM 1635 C CA . GLU A 1 200 ? 18.073 -20.628 27.124 1.00 75.88 200 GLU A CA 1
ATOM 1636 C C . GLU A 1 200 ? 18.817 -20.027 25.938 1.00 75.88 200 GLU A C 1
ATOM 1638 O O . GLU A 1 200 ? 19.331 -18.906 25.996 1.00 75.88 200 GLU A O 1
ATOM 1643 N N . ASN A 1 201 ? 18.880 -20.789 24.855 1.00 70.38 201 ASN A N 1
ATOM 1644 C CA . ASN A 1 201 ? 19.296 -20.298 23.556 1.00 70.38 201 ASN A CA 1
ATOM 1645 C C . ASN A 1 201 ? 18.275 -20.692 22.494 1.00 70.38 201 ASN A C 1
ATOM 1647 O O . ASN A 1 201 ? 17.623 -21.735 22.573 1.00 70.38 201 ASN A O 1
ATOM 1651 N N . GLY A 1 202 ? 18.166 -19.851 21.485 1.00 72.88 202 GLY A N 1
ATOM 1652 C CA . GLY A 1 202 ? 17.229 -20.033 20.396 1.00 72.88 202 GLY A CA 1
ATOM 1653 C C . GLY A 1 202 ? 17.533 -19.066 19.273 1.00 72.88 202 GLY A C 1
ATOM 1654 O O . GLY A 1 202 ? 18.579 -18.413 19.270 1.00 72.88 202 GLY A O 1
ATOM 1655 N N . GLU A 1 203 ? 16.605 -18.957 18.342 1.00 62.97 203 GLU A N 1
ATOM 1656 C CA . GLU A 1 203 ? 16.647 -17.986 17.259 1.00 62.97 203 GLU A CA 1
ATOM 1657 C C . GLU A 1 203 ? 15.482 -17.017 17.410 1.00 62.97 203 GLU A C 1
ATOM 1659 O O . GLU A 1 203 ? 14.354 -17.444 17.607 1.00 62.97 203 GLU A O 1
ATOM 1664 N N . PHE A 1 204 ? 15.758 -15.720 17.313 1.00 56.47 204 PHE A N 1
ATOM 1665 C CA . PHE A 1 204 ? 14.748 -14.674 17.236 1.00 56.47 204 PHE A CA 1
ATOM 1666 C C . PHE A 1 204 ? 14.994 -13.870 15.964 1.00 56.47 204 PHE A C 1
ATOM 1668 O O . PHE A 1 204 ? 16.076 -13.302 15.799 1.00 56.47 204 PHE A O 1
ATOM 1675 N N . ASP A 1 205 ? 14.003 -13.829 15.071 1.00 55.19 205 ASP A N 1
ATOM 1676 C CA . ASP A 1 205 ? 14.069 -13.056 13.822 1.00 55.19 205 ASP A CA 1
ATOM 1677 C C . ASP A 1 205 ? 15.347 -13.363 13.001 1.00 55.19 205 ASP A C 1
ATOM 1679 O O . ASP A 1 205 ? 16.131 -12.482 12.634 1.00 55.19 205 ASP A O 1
ATOM 1683 N N . GLY A 1 206 ? 15.638 -14.658 12.813 1.00 52.22 206 GLY A N 1
ATOM 1684 C CA . GLY A 1 206 ? 16.809 -15.125 12.062 1.00 52.22 206 GLY A CA 1
ATOM 1685 C C . GLY A 1 206 ? 18.159 -14.927 12.762 1.00 52.22 206 GLY A C 1
ATOM 1686 O O . GLY A 1 206 ? 19.209 -15.088 12.131 1.00 52.22 206 GLY A O 1
ATOM 1687 N N . LYS A 1 207 ? 18.174 -14.533 14.044 1.00 50.88 207 LYS A N 1
ATOM 1688 C CA . LYS A 1 207 ? 19.398 -14.310 14.825 1.00 50.88 207 LYS A CA 1
ATOM 1689 C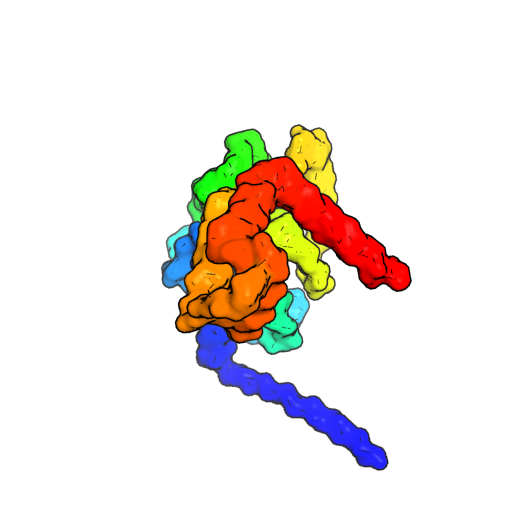 C . LYS A 1 207 ? 19.428 -15.167 16.079 1.00 50.88 207 LYS A C 1
ATOM 1691 O O . LYS A 1 207 ? 18.510 -15.131 16.892 1.00 50.88 207 LYS A O 1
ATOM 1696 N N . ASP A 1 208 ? 20.547 -15.852 16.278 1.00 62.41 208 ASP A N 1
ATOM 1697 C CA . ASP A 1 208 ? 20.795 -16.600 17.506 1.00 62.41 208 ASP A CA 1
ATOM 1698 C C . ASP A 1 208 ? 20.797 -15.669 18.731 1.00 62.41 208 ASP A C 1
ATOM 1700 O O . ASP A 1 208 ? 21.479 -14.635 18.747 1.00 62.41 208 ASP A O 1
ATOM 1704 N N . TYR A 1 209 ? 20.090 -16.068 19.788 1.00 62.50 209 TYR A N 1
ATOM 1705 C CA . TYR A 1 209 ? 20.088 -15.393 21.084 1.00 62.50 209 TYR A CA 1
ATOM 1706 C C . TYR A 1 209 ? 20.507 -16.334 22.224 1.00 62.50 209 TYR A C 1
ATOM 1708 O O . TYR A 1 209 ? 20.433 -17.560 22.130 1.00 62.50 209 TYR A O 1
ATOM 1716 N N . LEU A 1 210 ? 20.967 -15.731 23.324 1.00 65.69 210 LEU A N 1
ATOM 1717 C CA . LEU A 1 210 ? 21.231 -16.394 24.601 1.00 65.69 210 LEU A CA 1
ATOM 1718 C C . LEU A 1 210 ? 20.603 -15.546 25.709 1.00 65.69 210 LEU A C 1
ATOM 1720 O O . LEU A 1 210 ? 21.069 -14.432 25.961 1.00 65.69 210 LEU A O 1
ATOM 1724 N N . ALA A 1 211 ? 19.576 -16.067 26.375 1.00 60.12 211 ALA A N 1
ATOM 1725 C CA . ALA A 1 211 ? 18.958 -15.423 27.528 1.00 60.12 211 ALA A CA 1
ATOM 1726 C C . ALA A 1 211 ? 19.436 -16.080 28.831 1.00 60.12 211 ALA A C 1
ATOM 1728 O O . ALA A 1 211 ? 19.567 -17.300 28.926 1.00 60.12 211 ALA A O 1
ATOM 1729 N N . ILE A 1 212 ? 19.726 -15.253 29.840 1.00 65.00 212 ILE A N 1
ATOM 1730 C CA . ILE A 1 212 ? 20.125 -15.682 31.186 1.00 65.00 212 ILE A CA 1
ATOM 1731 C C . ILE A 1 212 ? 19.219 -14.951 32.173 1.00 65.00 212 ILE A C 1
ATOM 1733 O O . ILE A 1 212 ? 19.355 -13.741 32.357 1.00 65.00 212 ILE A O 1
ATOM 1737 N N . VAL A 1 213 ? 18.308 -15.683 32.802 1.00 65.25 213 VAL A N 1
ATOM 1738 C CA . VAL A 1 213 ? 17.269 -15.138 33.678 1.00 65.25 213 VAL A CA 1
ATOM 1739 C C . VAL A 1 213 ? 17.575 -15.519 35.127 1.00 65.25 213 VAL A C 1
ATOM 1741 O O . VAL A 1 213 ? 17.608 -16.709 35.452 1.00 65.25 213 VAL A O 1
ATOM 1744 N N . PRO A 1 214 ? 17.839 -14.541 36.013 1.00 54.28 214 PRO A N 1
ATOM 1745 C CA . PRO A 1 214 ? 18.030 -14.799 37.434 1.00 54.28 214 PRO A CA 1
ATOM 1746 C C . PRO A 1 214 ? 16.697 -15.004 38.155 1.00 54.28 214 PRO A C 1
ATOM 1748 O O . PRO A 1 214 ? 15.779 -14.210 37.986 1.00 54.28 214 PRO A O 1
ATOM 1751 N N . ASP A 1 215 ? 16.628 -16.029 39.001 1.00 62.84 215 ASP A N 1
ATOM 1752 C CA . ASP A 1 215 ? 15.507 -16.358 39.893 1.00 62.84 215 ASP A CA 1
ATOM 1753 C C . ASP A 1 215 ? 14.149 -16.589 39.186 1.00 62.84 215 ASP A C 1
ATOM 1755 O O . ASP A 1 215 ? 13.104 -16.569 39.835 1.00 62.84 215 ASP A O 1
ATOM 1759 N N . GLY A 1 216 ? 14.163 -16.866 37.877 1.00 57.59 216 GLY A N 1
ATOM 1760 C CA . GLY A 1 216 ? 12.994 -17.228 37.069 1.00 57.59 216 GLY A CA 1
ATOM 1761 C C . GLY A 1 216 ? 13.203 -18.556 36.341 1.00 57.59 216 GLY A C 1
ATOM 1762 O O . GLY A 1 216 ? 14.336 -18.904 36.023 1.00 57.59 216 GLY A O 1
ATOM 1763 N N . GLY A 1 217 ? 12.122 -19.306 36.110 1.00 57.41 217 GLY A N 1
ATOM 1764 C CA . GLY A 1 217 ? 12.115 -20.515 35.267 1.00 57.41 217 GLY A CA 1
ATOM 1765 C C . GLY A 1 217 ? 11.448 -20.259 33.912 1.00 57.41 217 GLY A C 1
ATOM 1766 O O . GLY A 1 217 ? 11.044 -19.132 33.631 1.00 57.41 217 GLY A O 1
ATOM 1767 N N . GLU A 1 218 ? 11.246 -21.307 33.107 1.00 55.12 218 GLU A N 1
ATOM 1768 C CA . GLU A 1 218 ? 10.473 -21.243 31.846 1.00 55.12 218 GLU A CA 1
ATOM 1769 C C . GLU A 1 218 ? 9.114 -20.541 32.045 1.00 55.12 218 GLU A C 1
ATOM 1771 O O . GLU A 1 218 ? 8.699 -19.7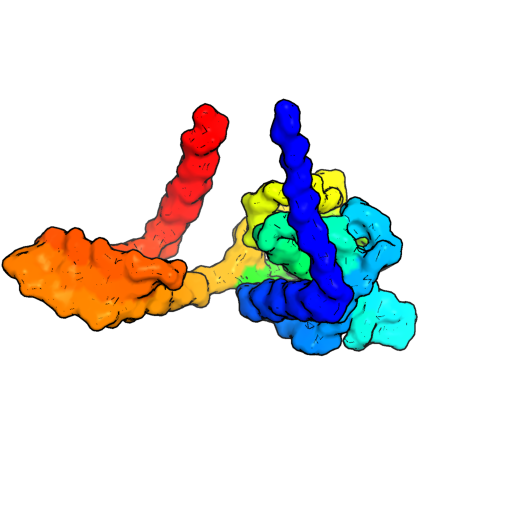12 31.238 1.00 55.12 218 GLU A O 1
ATOM 1776 N N . SER A 1 219 ? 8.452 -20.788 33.181 1.00 54.53 219 SER A N 1
ATOM 1777 C CA . SER A 1 219 ? 7.201 -20.118 33.548 1.00 54.53 219 SER A CA 1
ATOM 1778 C C . SER A 1 219 ? 7.341 -18.610 33.750 1.00 54.53 219 SER A C 1
ATOM 1780 O O . SER A 1 219 ? 6.414 -17.900 33.409 1.00 54.53 219 SER A O 1
ATOM 1782 N N . SER A 1 220 ? 8.466 -18.110 34.269 1.00 56.88 220 SER A N 1
ATOM 1783 C CA . SER A 1 220 ? 8.689 -16.674 34.505 1.00 56.88 220 SER A CA 1
ATOM 1784 C C . SER A 1 220 ? 9.037 -15.923 33.220 1.00 56.88 220 SER A C 1
ATOM 1786 O O . SER A 1 220 ? 8.695 -14.755 33.079 1.00 56.88 220 SER A O 1
ATOM 1788 N N . VAL A 1 221 ? 9.693 -16.599 32.271 1.00 55.78 221 VAL A N 1
ATOM 1789 C CA . VAL A 1 221 ? 9.914 -16.082 30.912 1.00 55.78 221 VAL A CA 1
ATOM 1790 C C . VAL A 1 221 ? 8.591 -16.018 30.158 1.00 55.78 221 VAL A C 1
ATOM 1792 O O . VAL A 1 221 ? 8.245 -14.974 29.615 1.00 55.78 221 VAL A O 1
ATOM 1795 N N . ASN A 1 222 ? 7.805 -17.095 30.205 1.00 53.34 222 ASN A N 1
ATOM 1796 C CA . ASN A 1 222 ? 6.465 -17.110 29.629 1.00 53.34 222 ASN A CA 1
ATOM 1797 C C . ASN A 1 222 ? 5.554 -16.062 30.288 1.00 53.34 222 ASN A C 1
ATOM 1799 O O . ASN A 1 222 ? 4.860 -15.350 29.578 1.00 53.34 222 ASN A O 1
ATOM 1803 N N . GLU A 1 223 ? 5.580 -15.909 31.613 1.00 49.44 223 GLU A N 1
ATOM 1804 C CA . GLU A 1 223 ? 4.790 -14.911 32.349 1.00 49.44 223 GLU A CA 1
ATOM 1805 C C . GLU A 1 223 ? 5.213 -13.478 31.998 1.00 49.44 223 GLU A C 1
ATOM 1807 O O . GLU A 1 223 ? 4.338 -12.666 31.750 1.00 49.44 223 GLU A O 1
ATOM 1812 N N . TYR A 1 224 ? 6.509 -13.185 31.827 1.00 48.62 224 TYR A N 1
ATOM 1813 C CA . TYR A 1 224 ? 6.975 -11.881 31.325 1.00 48.62 224 TYR A CA 1
ATOM 1814 C C . TYR A 1 224 ? 6.467 -11.578 29.905 1.00 48.62 224 TYR A C 1
ATOM 1816 O O . TYR A 1 224 ? 6.067 -10.457 29.610 1.00 48.62 224 TYR A O 1
ATOM 1824 N N . LEU A 1 225 ? 6.435 -12.580 29.023 1.00 47.69 225 LEU A N 1
ATOM 1825 C CA . LEU A 1 225 ? 5.930 -12.432 27.651 1.00 47.69 225 LEU A CA 1
ATOM 1826 C C . LEU A 1 225 ? 4.398 -12.365 27.583 1.00 47.69 225 LEU A C 1
ATOM 1828 O O . LEU A 1 225 ? 3.857 -11.786 26.647 1.00 47.69 225 LEU A O 1
ATOM 1832 N N . THR A 1 226 ? 3.711 -12.939 28.575 1.00 45.81 226 THR A N 1
ATOM 1833 C CA . THR A 1 226 ? 2.246 -12.887 28.715 1.00 45.81 226 THR A CA 1
ATOM 1834 C C . THR A 1 226 ? 1.794 -11.652 29.515 1.00 45.81 226 THR A C 1
ATOM 1836 O O . THR A 1 226 ? 0.682 -11.182 29.346 1.00 45.81 226 THR A O 1
ATOM 1839 N N . GLU A 1 227 ? 2.629 -11.052 30.367 1.00 38.94 227 GLU A N 1
ATOM 1840 C CA . GLU A 1 227 ? 2.335 -9.747 30.984 1.00 38.94 227 GLU A CA 1
ATOM 1841 C C . GLU A 1 227 ? 2.436 -8.617 29.949 1.00 38.94 227 GLU A C 1
ATOM 1843 O O . GLU A 1 227 ? 1.593 -7.732 29.949 1.00 38.94 227 GLU A O 1
ATOM 1848 N N . ILE A 1 228 ? 3.348 -8.709 28.971 1.00 43.53 228 ILE A N 1
ATOM 1849 C CA . ILE A 1 228 ? 3.351 -7.823 27.785 1.00 43.53 228 ILE A CA 1
ATOM 1850 C C . ILE A 1 228 ? 2.104 -8.052 26.896 1.00 43.53 228 ILE A C 1
ATOM 1852 O O . ILE A 1 228 ? 1.797 -7.232 26.036 1.00 43.53 228 ILE A O 1
ATOM 1856 N N . SER A 1 229 ? 1.354 -9.143 27.104 1.00 39.78 229 SER A N 1
ATOM 1857 C CA . SER A 1 229 ? 0.141 -9.477 26.346 1.00 39.78 229 SER A CA 1
ATOM 1858 C C . SER A 1 229 ? -1.143 -8.876 26.930 1.00 39.78 229 SER A C 1
ATOM 1860 O O . SER A 1 229 ? -2.239 -9.306 26.562 1.00 39.78 229 SER A O 1
ATOM 1862 N N . SER A 1 230 ? -1.046 -7.930 27.868 1.00 44.50 230 SER A N 1
ATOM 1863 C CA . SER A 1 230 ? -2.178 -7.069 28.195 1.00 44.50 230 SER A CA 1
ATOM 1864 C C . SER A 1 230 ? -2.256 -5.939 27.156 1.00 44.50 230 SER A C 1
ATOM 1866 O O . SER A 1 230 ? -1.244 -5.335 26.805 1.00 44.50 230 SER A O 1
ATOM 1868 N N . GLU A 1 231 ? -3.453 -5.665 26.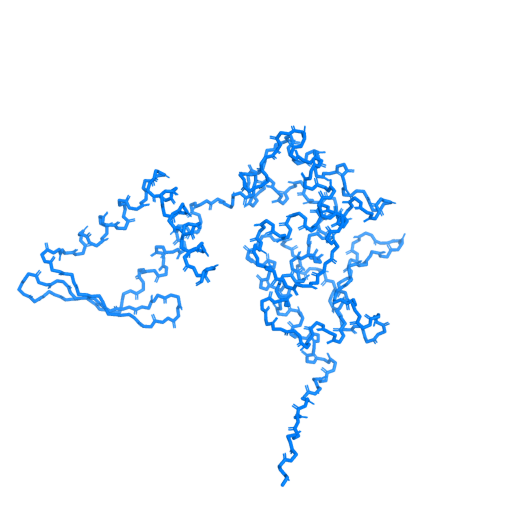630 1.00 45.41 231 GLU A N 1
ATOM 1869 C CA . GLU A 1 231 ? -3.720 -4.583 25.658 1.00 45.41 231 GLU A CA 1
ATOM 1870 C C . GLU A 1 231 ? -3.137 -3.225 26.120 1.00 45.41 231 GLU A C 1
ATOM 1872 O O . GLU A 1 231 ? -2.669 -2.422 25.309 1.00 45.41 231 GLU A O 1
ATOM 1877 N N . GLU A 1 232 ? -3.110 -2.994 27.440 1.00 44.09 232 GLU A N 1
ATOM 1878 C CA . GLU A 1 232 ? -2.523 -1.806 28.071 1.00 44.09 232 GLU A CA 1
ATOM 1879 C C . GLU A 1 232 ? -0.991 -1.761 27.925 1.00 44.09 232 GLU A C 1
ATOM 1881 O O . GLU A 1 232 ? -0.451 -0.727 27.535 1.00 44.09 232 GLU A O 1
ATOM 1886 N N . ASP A 1 233 ? -0.279 -2.869 28.148 1.00 43.00 233 ASP A N 1
ATOM 1887 C CA . ASP A 1 233 ? 1.191 -2.889 28.109 1.00 43.00 233 ASP A CA 1
ATOM 1888 C C . ASP A 1 233 ? 1.757 -2.863 26.675 1.00 43.00 233 ASP A C 1
ATOM 1890 O O . ASP A 1 233 ? 2.842 -2.322 26.441 1.00 43.00 233 ASP A O 1
ATOM 1894 N N . TYR A 1 234 ? 1.021 -3.383 25.684 1.00 43.72 234 TYR A N 1
ATOM 1895 C CA . TYR A 1 234 ? 1.384 -3.234 24.266 1.00 43.72 234 TYR A CA 1
ATOM 1896 C C . TYR A 1 234 ? 1.184 -1.792 23.781 1.00 43.72 234 TYR A C 1
ATOM 1898 O O . TYR A 1 234 ? 2.022 -1.263 23.047 1.00 43.72 234 TYR A O 1
ATOM 1906 N N . THR A 1 235 ? 0.132 -1.117 24.253 1.00 48.25 235 THR A N 1
ATOM 1907 C CA . THR A 1 235 ? -0.070 0.320 24.010 1.00 48.25 235 THR A CA 1
ATOM 1908 C C . THR A 1 235 ? 1.083 1.129 24.610 1.00 48.25 235 THR A C 1
ATOM 1910 O O . THR A 1 235 ? 1.684 1.948 23.913 1.00 48.25 235 THR A O 1
ATOM 1913 N N . ASP A 1 236 ? 1.494 0.818 25.842 1.00 47.25 236 ASP A N 1
ATOM 1914 C CA . ASP A 1 236 ? 2.663 1.430 26.484 1.00 47.25 236 ASP A CA 1
ATOM 1915 C C . ASP A 1 236 ? 3.979 1.115 25.743 1.00 47.25 236 ASP A C 1
ATOM 1917 O O . ASP A 1 236 ? 4.866 1.969 25.643 1.00 47.25 236 ASP A O 1
ATOM 1921 N N . PHE A 1 237 ? 4.123 -0.081 25.162 1.00 42.56 237 PHE A N 1
ATOM 1922 C CA . PHE A 1 237 ? 5.261 -0.446 24.312 1.00 42.56 237 PHE A CA 1
ATOM 1923 C C . PHE A 1 237 ? 5.286 0.346 22.992 1.00 42.56 237 PHE A C 1
ATOM 1925 O O . PHE A 1 237 ? 6.343 0.856 22.598 1.00 42.56 237 PHE A O 1
ATOM 1932 N N . LEU A 1 238 ? 4.141 0.507 22.322 1.00 43.91 238 LEU A N 1
ATOM 1933 C CA . LEU A 1 238 ? 4.001 1.342 21.125 1.00 43.91 238 LEU A CA 1
ATOM 1934 C C . LEU A 1 238 ? 4.272 2.823 21.438 1.00 43.91 238 LEU A C 1
ATOM 1936 O O . LEU A 1 238 ? 4.996 3.489 20.689 1.00 43.91 238 LEU A O 1
ATOM 1940 N N . GLU A 1 239 ? 3.785 3.331 22.572 1.00 47.94 239 GLU A N 1
ATOM 1941 C CA . GLU A 1 239 ? 4.083 4.682 23.060 1.00 47.94 239 GLU A CA 1
ATOM 1942 C C . GLU A 1 239 ? 5.572 4.858 23.402 1.00 47.94 239 GLU A C 1
ATOM 1944 O O . GLU A 1 239 ? 6.186 5.872 23.045 1.00 47.94 239 GLU A O 1
ATOM 1949 N N . ALA A 1 240 ? 6.209 3.857 24.014 1.00 41.56 240 ALA A N 1
ATOM 1950 C CA . ALA A 1 240 ? 7.649 3.854 24.263 1.00 41.56 240 ALA A CA 1
ATOM 1951 C C . ALA A 1 240 ? 8.452 3.863 22.951 1.00 41.56 240 ALA A C 1
ATOM 1953 O O . ALA A 1 240 ? 9.491 4.525 22.868 1.00 41.56 240 ALA A O 1
ATOM 1954 N N . ARG A 1 241 ? 7.955 3.207 21.895 1.00 37.28 241 ARG A N 1
ATOM 1955 C CA . ARG A 1 241 ? 8.555 3.239 20.555 1.00 37.28 241 ARG A CA 1
ATOM 1956 C C . ARG A 1 241 ? 8.39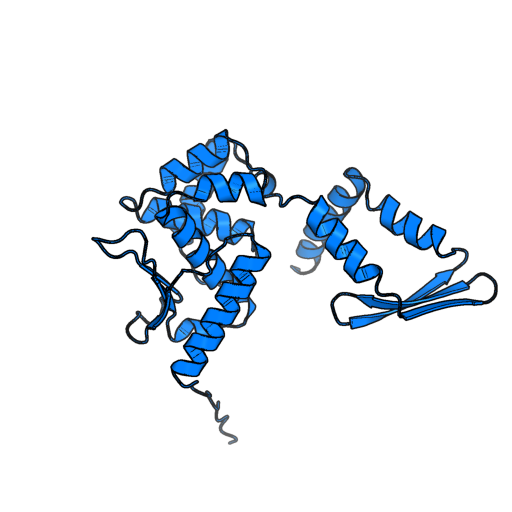7 4.616 19.893 1.00 37.28 241 ARG A C 1
ATOM 1958 O O . ARG A 1 241 ? 9.395 5.124 19.373 1.00 37.28 241 ARG A O 1
ATOM 1965 N N . LYS A 1 242 ? 7.223 5.262 20.012 1.00 43.31 242 LYS A N 1
ATOM 1966 C CA . LYS A 1 242 ? 6.988 6.675 19.621 1.00 43.31 242 LYS A CA 1
ATOM 1967 C C . LYS A 1 242 ? 7.946 7.627 20.369 1.00 43.31 242 LYS A C 1
ATOM 1969 O O . LYS A 1 242 ? 8.557 8.505 19.757 1.00 43.31 242 LYS A O 1
ATOM 1974 N N . SER A 1 243 ? 8.192 7.394 21.662 1.00 35.44 243 SER A N 1
ATOM 1975 C CA . SER A 1 243 ? 9.152 8.159 22.482 1.00 35.44 243 SER A CA 1
ATOM 1976 C C . SER A 1 243 ? 10.623 7.918 22.103 1.00 35.44 243 SER A C 1
ATOM 1978 O O . SER A 1 243 ? 11.446 8.841 22.108 1.00 35.44 243 SER A O 1
ATOM 1980 N N . SER A 1 244 ? 10.995 6.685 21.757 1.00 31.75 244 SER A N 1
ATOM 1981 C CA . SER A 1 244 ? 12.360 6.351 21.347 1.00 31.75 244 SER A CA 1
ATOM 1982 C C . SER A 1 244 ? 12.735 6.969 20.001 1.00 31.75 244 SER A C 1
ATOM 1984 O O . SER A 1 244 ? 13.882 7.391 19.858 1.00 31.75 244 SER A O 1
ATOM 1986 N N . SER A 1 245 ? 11.801 7.115 19.053 1.00 34.06 245 SER A N 1
ATOM 1987 C CA . SER A 1 245 ? 12.046 7.860 17.807 1.00 34.06 245 SER A CA 1
ATOM 1988 C C . SER A 1 245 ? 12.359 9.343 18.033 1.00 34.06 245 SER A C 1
ATOM 1990 O O . SER A 1 245 ? 13.169 9.908 17.299 1.00 34.06 245 SER A O 1
ATOM 1992 N N . GLU A 1 246 ? 11.821 9.967 19.085 1.00 35.66 246 GLU A N 1
ATOM 1993 C CA . GLU A 1 246 ? 12.131 11.364 19.424 1.00 35.66 246 GLU A CA 1
ATOM 1994 C C . GLU A 1 246 ? 13.520 11.532 20.063 1.00 35.66 246 GLU A C 1
ATOM 1996 O O . GLU A 1 246 ? 14.168 12.564 19.888 1.00 35.66 246 GLU A O 1
ATOM 2001 N N . LYS A 1 247 ? 14.043 10.506 20.750 1.00 29.39 247 LYS A N 1
ATOM 2002 C CA . LYS A 1 247 ? 15.379 10.553 21.378 1.00 29.39 247 LYS A CA 1
ATOM 2003 C C . LYS A 1 247 ? 16.552 10.459 20.402 1.00 29.39 247 LYS A C 1
ATOM 2005 O O . LYS A 1 247 ? 17.674 10.769 20.797 1.00 29.39 247 LYS A O 1
ATOM 2010 N N . TYR A 1 248 ? 16.316 10.065 19.153 1.00 28.92 248 TYR A N 1
ATOM 2011 C CA . TYR A 1 248 ? 17.344 10.030 18.105 1.00 28.92 248 TYR A CA 1
ATOM 2012 C C . TYR A 1 248 ? 17.293 11.245 17.159 1.00 28.92 248 TYR A C 1
ATOM 2014 O O . TYR A 1 248 ? 18.041 11.285 16.184 1.00 28.92 248 TYR A O 1
ATOM 2022 N N . LEU A 1 249 ? 16.457 12.251 17.461 1.00 29.69 249 LEU A N 1
ATOM 2023 C CA . LEU A 1 249 ? 16.303 13.491 16.684 1.00 29.69 249 LEU A CA 1
ATOM 2024 C C . LEU A 1 249 ? 16.812 14.764 17.397 1.00 29.69 249 LEU A C 1
ATOM 2026 O O . LEU A 1 249 ? 16.436 15.876 17.023 1.00 29.69 249 LEU A O 1
ATOM 2030 N N . THR A 1 250 ? 17.726 14.629 18.363 1.00 32.75 250 THR A N 1
ATOM 2031 C CA . THR A 1 250 ? 18.561 15.747 18.859 1.00 32.75 250 THR A CA 1
ATOM 2032 C C . THR A 1 250 ? 20.040 15.496 18.657 1.00 32.75 250 THR A C 1
ATOM 2034 O O . THR A 1 250 ? 20.486 14.387 19.025 1.00 32.75 250 THR A O 1
#